Protein AF-A0A935P6V8-F1 (afdb_monomer)

Mean predicted aligned error: 17.16 Å

Radius of gyration: 40.14 Å; Cα contacts (8 Å, |Δi|>4): 133; chains: 1; bounding box: 158×41×82 Å

Secondary structure (DSSP, 8-state):
-HHHHHHHHHHHHHHHHHHHHHHHTT--SS---------PPP-------------------------PPP--TTTT-S----HHHHHHHHHHHHHHHHHHHHHHHHHHHHHHHHHTTSTTHHHHHHHHHHHHHHHHHHHS-HHHHTT---HHHHHHS-S-HHHHHHHHHHHHHH-SS--HHHHHHHHHHHHTT--GGGTT-HHHHHHHHHHHHHHHHS----------------------HHHHHHHHHHHHHHHHHHHHHTT-

Solvent-accessible surface area (backbone atoms only — not comparable to full-atom values): 16512 Å² total; per-residue (Å²): 108,75,68,55,53,52,50,45,54,56,46,47,54,54,48,45,55,50,49,49,50,70,72,48,68,86,63,68,93,58,73,76,83,72,74,76,76,77,71,78,72,83,79,76,80,81,69,91,78,82,85,78,87,79,88,84,83,89,84,90,81,83,90,82,89,86,76,83,79,77,78,66,92,70,80,76,81,80,74,84,72,57,67,78,69,48,51,62,54,57,50,52,52,51,54,46,54,52,48,47,49,53,54,47,49,54,48,51,50,57,46,41,69,69,33,50,83,42,75,53,16,62,62,32,44,53,51,49,39,48,36,49,45,53,50,51,40,72,74,44,54,74,82,53,31,81,69,60,77,58,58,40,39,77,78,70,72,46,85,63,51,41,59,51,53,54,57,48,50,53,54,53,72,71,42,86,92,60,51,65,63,30,50,52,44,54,41,46,38,47,77,72,70,53,48,60,75,39,68,91,36,59,68,60,53,51,50,52,47,50,55,40,49,54,57,68,71,48,78,73,74,81,76,70,70,85,66,78,82,69,76,73,68,76,77,75,77,79,70,67,58,67,60,56,54,52,52,51,52,52,55,51,52,53,52,52,51,51,55,58,63,73,74,112

Nearest PDB structures (foldseek):
  4ack-assembly1_A  TM=8.082E-01  e=8.411E-04  Francisella tularensis subsp. novicida U112
  7thw-assembly2_B  TM=7.390E-01  e=6.813E-02  Yersinia pestis CO92
  6fna-assembly1_A  TM=3.481E-01  e=2.269E+00  Homo sapiens

pLDDT: mean 76.78, std 21.4, range [32.34, 97.56]

Structure (mmCIF, N/CA/C/O backbone):
data_AF-A0A935P6V8-F1
#
_entry.id   AF-A0A935P6V8-F1
#
loop_
_atom_site.group_PDB
_atom_site.id
_atom_site.type_symbol
_atom_site.label_atom_id
_atom_site.label_alt_id
_atom_site.label_comp_id
_atom_site.label_asym_id
_atom_site.label_entity_id
_atom_site.label_seq_id
_atom_site.pdbx_PDB_ins_code
_atom_site.Cartn_x
_atom_site.Cartn_y
_atom_site.Cartn_z
_atom_site.occupancy
_atom_site.B_iso_or_equiv
_atom_site.auth_seq_id
_atom_site.auth_comp_id
_atom_site.auth_asym_id
_atom_site.auth_atom_id
_atom_site.pdbx_PDB_model_num
ATOM 1 N N . MET A 1 1 ? -20.369 2.627 2.777 1.00 74.44 1 MET A N 1
ATOM 2 C CA . MET A 1 1 ? -19.190 3.468 3.073 1.00 74.44 1 MET A CA 1
ATOM 3 C C . MET A 1 1 ? -17.937 2.638 3.324 1.00 74.44 1 MET A C 1
ATOM 5 O O . MET A 1 1 ? -17.110 2.566 2.430 1.00 74.44 1 MET A O 1
ATOM 9 N N . ARG A 1 2 ? -17.800 1.915 4.449 1.00 88.81 2 ARG A N 1
ATOM 10 C CA . ARG A 1 2 ? -16.566 1.149 4.738 1.00 88.81 2 ARG A CA 1
ATOM 11 C C . ARG A 1 2 ? -16.193 0.100 3.680 1.00 88.81 2 ARG A C 1
ATOM 13 O O . ARG A 1 2 ? -15.032 -0.027 3.320 1.00 88.81 2 ARG A O 1
ATOM 20 N N . GLN A 1 3 ? -17.178 -0.624 3.149 1.00 92.12 3 GLN A N 1
ATOM 21 C CA . GLN A 1 3 ? -16.954 -1.577 2.054 1.00 92.12 3 GLN A CA 1
ATOM 22 C C . GLN A 1 3 ? -16.490 -0.890 0.763 1.00 92.12 3 GLN A C 1
ATOM 24 O O . GLN A 1 3 ? -15.680 -1.451 0.034 1.00 92.12 3 GLN A O 1
ATOM 29 N N . ASP A 1 4 ? -16.985 0.315 0.486 1.00 94.56 4 ASP A N 1
ATOM 30 C CA . ASP A 1 4 ? -16.651 1.059 -0.730 1.00 94.56 4 ASP A CA 1
ATOM 31 C C . ASP A 1 4 ? -15.205 1.565 -0.673 1.00 94.56 4 ASP A C 1
ATOM 33 O O . ASP A 1 4 ? -14.488 1.454 -1.663 1.00 94.56 4 ASP A O 1
ATOM 37 N N . LEU A 1 5 ? -14.739 1.992 0.509 1.00 95.50 5 LEU A N 1
ATOM 38 C CA . LEU A 1 5 ? -13.330 2.321 0.758 1.00 95.50 5 LEU A CA 1
ATOM 39 C C . LEU A 1 5 ? -12.418 1.119 0.508 1.00 95.50 5 LEU A C 1
ATOM 41 O O . LEU A 1 5 ? -11.434 1.229 -0.217 1.00 95.50 5 LEU A O 1
ATOM 45 N N . TRP A 1 6 ? -12.762 -0.052 1.049 1.00 96.56 6 TRP A N 1
ATOM 46 C CA . TRP A 1 6 ? -11.976 -1.266 0.820 1.00 96.56 6 TRP A CA 1
ATOM 47 C C . TRP A 1 6 ? -11.969 -1.690 -0.647 1.00 96.56 6 TRP A C 1
ATOM 49 O O . TRP A 1 6 ? -10.919 -2.067 -1.167 1.00 96.56 6 TRP A O 1
ATOM 59 N N . ARG A 1 7 ? -13.104 -1.569 -1.350 1.00 96.88 7 ARG A N 1
ATOM 60 C CA . ARG A 1 7 ? -13.135 -1.770 -2.805 1.00 96.88 7 ARG A CA 1
ATOM 61 C C . ARG A 1 7 ? -12.238 -0.767 -3.529 1.00 96.88 7 ARG A C 1
ATOM 63 O O . ARG A 1 7 ? -11.557 -1.171 -4.464 1.00 96.88 7 ARG A O 1
ATOM 70 N N . ALA A 1 8 ? -12.194 0.494 -3.099 1.00 96.69 8 ALA A N 1
ATOM 71 C CA . ALA A 1 8 ? -11.313 1.503 -3.682 1.00 96.69 8 ALA A CA 1
ATOM 72 C C . ALA A 1 8 ? -9.827 1.177 -3.448 1.00 96.69 8 ALA A C 1
ATOM 74 O O . ALA A 1 8 ? -9.052 1.219 -4.400 1.00 96.69 8 ALA A O 1
ATOM 75 N N . ILE A 1 9 ? -9.437 0.778 -2.231 1.00 97.31 9 ILE A N 1
ATOM 76 C CA . ILE A 1 9 ? -8.054 0.386 -1.895 1.00 97.31 9 ILE A CA 1
ATOM 77 C C . ILE A 1 9 ? -7.617 -0.826 -2.729 1.00 97.31 9 ILE A C 1
ATOM 79 O O . ILE A 1 9 ? -6.576 -0.796 -3.390 1.00 97.31 9 ILE A O 1
ATOM 83 N N . LEU A 1 10 ? -8.428 -1.889 -2.742 1.00 97.56 10 LEU A N 1
ATOM 84 C CA . LEU A 1 10 ? -8.129 -3.107 -3.500 1.00 97.56 10 LEU A CA 1
ATOM 85 C C . LEU A 1 10 ? -8.150 -2.856 -5.014 1.00 97.56 10 LEU A C 1
ATOM 87 O O . LEU A 1 10 ? -7.305 -3.382 -5.740 1.00 97.56 10 LEU A O 1
ATOM 91 N N . GLY A 1 11 ? -9.082 -2.023 -5.483 1.00 97.19 11 GLY A N 1
ATOM 92 C CA . GLY A 1 11 ? -9.166 -1.575 -6.869 1.00 97.19 11 GLY A CA 1
ATOM 93 C C . GLY A 1 11 ? -7.906 -0.831 -7.299 1.00 97.19 11 GLY A C 1
ATOM 94 O O . GLY A 1 11 ? -7.293 -1.219 -8.291 1.00 97.19 11 GLY A O 1
ATOM 95 N N . ALA A 1 12 ? -7.460 0.146 -6.504 1.00 97.38 12 ALA A N 1
ATOM 96 C CA . ALA A 1 12 ? -6.239 0.907 -6.754 1.00 97.38 12 ALA A CA 1
ATOM 97 C C . ALA A 1 12 ? -5.000 0.005 -6.812 1.00 97.38 12 ALA A C 1
ATOM 99 O O . ALA A 1 12 ? -4.186 0.150 -7.721 1.00 97.38 12 ALA A O 1
ATOM 100 N N . ARG A 1 13 ? -4.883 -0.984 -5.916 1.00 97.12 13 ARG A N 1
ATOM 101 C CA . ARG A 1 13 ? -3.805 -1.983 -5.982 1.00 97.12 13 ARG A CA 1
ATOM 102 C C . ARG A 1 13 ? -3.823 -2.781 -7.282 1.00 97.12 13 ARG A C 1
ATOM 104 O O . ARG A 1 13 ? -2.781 -2.934 -7.916 1.00 97.12 13 ARG A O 1
ATOM 111 N N . GLY A 1 14 ? -4.996 -3.261 -7.694 1.00 97.00 14 GLY A N 1
ATOM 112 C CA . GLY A 1 14 ? -5.150 -3.968 -8.966 1.00 97.00 14 GLY A CA 1
ATOM 113 C C . GLY A 1 14 ? -4.844 -3.086 -10.181 1.00 97.00 14 GLY A C 1
ATOM 114 O O . GLY A 1 14 ? -4.238 -3.557 -11.141 1.00 97.00 14 GLY A O 1
ATOM 115 N N . ASP A 1 15 ? -5.233 -1.810 -10.140 1.00 97.31 15 ASP A N 1
ATOM 116 C CA . ASP A 1 15 ? -4.918 -0.826 -11.179 1.00 97.31 15 ASP A CA 1
ATOM 117 C C . ASP A 1 15 ? -3.411 -0.587 -11.293 1.00 97.31 15 ASP A C 1
ATOM 119 O O . ASP A 1 15 ? -2.879 -0.631 -12.398 1.00 97.31 15 ASP A O 1
ATOM 123 N N . VAL A 1 16 ? -2.711 -0.398 -10.170 1.00 96.50 16 VAL A N 1
ATOM 124 C CA . VAL A 1 16 ? -1.250 -0.220 -10.150 1.00 96.50 16 VAL A CA 1
ATOM 125 C C . VAL A 1 16 ? -0.548 -1.431 -10.756 1.00 96.50 16 VAL A C 1
ATOM 127 O O . VAL A 1 16 ? 0.300 -1.260 -11.626 1.00 96.50 16 VAL A O 1
ATOM 130 N N . ALA A 1 17 ? -0.944 -2.650 -10.383 1.00 95.19 17 ALA A N 1
ATOM 131 C CA . ALA A 1 17 ? -0.369 -3.860 -10.968 1.00 95.19 17 ALA A CA 1
ATOM 132 C C . ALA A 1 17 ? -0.563 -3.921 -12.495 1.00 95.19 17 ALA A C 1
ATOM 134 O O . ALA A 1 17 ? 0.367 -4.261 -13.224 1.00 95.19 17 ALA A O 1
ATOM 135 N N . ARG A 1 18 ? -1.747 -3.538 -12.997 1.00 95.50 18 ARG A N 1
ATOM 136 C CA . ARG A 1 18 ? -2.016 -3.458 -14.443 1.00 95.50 18 ARG A CA 1
ATOM 137 C C . ARG A 1 18 ? -1.184 -2.385 -15.140 1.00 95.50 18 ARG A C 1
ATOM 139 O O . ARG A 1 18 ? -0.700 -2.634 -16.236 1.00 95.50 18 ARG A O 1
ATOM 146 N N . LEU A 1 19 ? -1.022 -1.216 -14.522 1.00 95.81 19 LEU A N 1
ATOM 147 C CA . LEU A 1 19 ? -0.202 -0.129 -15.061 1.00 95.81 19 LEU A CA 1
ATOM 148 C C . LEU A 1 19 ? 1.266 -0.543 -15.161 1.00 95.81 19 LEU A C 1
ATOM 150 O O . LEU A 1 19 ? 1.881 -0.348 -16.207 1.00 95.81 19 LEU A O 1
ATOM 154 N N . VAL A 1 20 ? 1.807 -1.170 -14.111 1.00 94.38 20 VAL A N 1
ATOM 155 C CA . VAL A 1 20 ? 3.176 -1.697 -14.132 1.00 94.3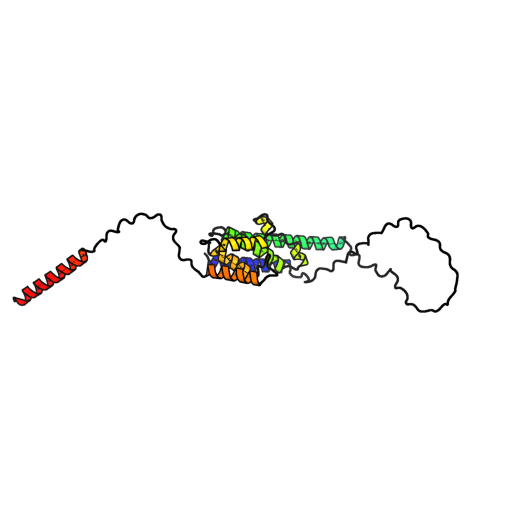8 20 VAL A CA 1
ATOM 156 C C . VAL A 1 20 ? 3.311 -2.766 -15.212 1.00 94.38 20 VAL A C 1
ATOM 158 O O . VAL A 1 20 ? 4.219 -2.673 -16.029 1.00 94.38 20 VAL A O 1
ATOM 161 N N . ALA A 1 21 ? 2.383 -3.723 -15.292 1.00 92.25 21 ALA A N 1
ATOM 162 C CA . ALA A 1 21 ? 2.408 -4.752 -16.331 1.00 92.25 21 ALA A CA 1
ATOM 163 C C . ALA A 1 21 ? 2.340 -4.163 -17.752 1.00 92.25 21 ALA A C 1
ATOM 165 O O . ALA A 1 21 ? 3.054 -4.623 -18.636 1.00 92.25 21 ALA A O 1
ATOM 166 N N . ALA A 1 22 ? 1.535 -3.121 -17.976 1.00 92.19 22 ALA A N 1
ATOM 167 C CA . ALA A 1 22 ? 1.442 -2.444 -19.270 1.00 92.19 22 ALA A CA 1
ATOM 168 C C . ALA A 1 22 ? 2.710 -1.646 -19.624 1.00 92.19 22 ALA A C 1
ATOM 170 O O . ALA A 1 22 ? 3.070 -1.563 -20.795 1.00 92.19 22 ALA A O 1
ATOM 171 N N . ALA A 1 23 ? 3.386 -1.066 -18.628 1.00 90.81 23 ALA A N 1
ATOM 172 C CA . ALA A 1 23 ? 4.613 -0.295 -18.825 1.00 90.81 23 ALA A CA 1
ATOM 173 C C . ALA A 1 23 ? 5.865 -1.178 -18.959 1.00 90.81 23 ALA A C 1
ATOM 175 O O . ALA A 1 23 ? 6.795 -0.821 -19.681 1.00 90.81 23 ALA A O 1
ATOM 176 N N . VAL A 1 24 ? 5.897 -2.308 -18.247 1.00 86.75 24 VAL A N 1
ATOM 177 C CA . VAL A 1 24 ? 7.050 -3.214 -18.159 1.00 86.75 24 VAL A CA 1
ATOM 178 C C . VAL A 1 24 ? 6.955 -4.377 -19.149 1.00 86.75 24 VAL A C 1
ATOM 180 O O . VAL A 1 24 ? 7.996 -4.873 -19.550 1.00 86.75 24 VAL A O 1
ATOM 183 N N . GLY A 1 25 ? 5.753 -4.787 -19.569 1.00 74.88 25 GLY A N 1
ATOM 184 C CA . GLY A 1 25 ? 5.466 -5.789 -20.611 1.00 74.88 25 GLY A CA 1
ATOM 185 C C . GLY A 1 25 ? 6.612 -6.740 -20.981 1.00 74.88 25 GLY A C 1
ATOM 186 O O . GLY A 1 25 ? 6.787 -7.781 -20.354 1.00 74.88 25 GLY A O 1
ATOM 187 N N . ASP A 1 26 ? 7.388 -6.359 -21.996 1.00 62.47 26 ASP A N 1
ATOM 188 C CA . ASP A 1 26 ? 8.427 -7.188 -22.620 1.00 62.47 26 ASP A CA 1
ATOM 189 C C . ASP A 1 26 ? 9.856 -6.952 -22.084 1.00 62.47 26 ASP A C 1
ATOM 191 O O . ASP A 1 26 ? 10.828 -7.372 -22.720 1.00 62.47 26 ASP A O 1
ATOM 195 N N . TYR A 1 27 ? 10.042 -6.266 -20.949 1.00 67.12 27 TYR A N 1
ATOM 196 C CA . TYR A 1 27 ? 11.391 -6.057 -20.417 1.00 67.12 27 TYR A CA 1
ATOM 197 C C . TYR A 1 27 ? 12.032 -7.400 -20.030 1.00 67.12 27 TYR A C 1
ATOM 199 O O . TYR A 1 27 ? 11.437 -8.185 -19.285 1.00 67.12 27 TYR A O 1
ATOM 207 N N . PRO A 1 28 ? 13.270 -7.670 -20.483 1.00 60.28 28 PRO A N 1
ATOM 208 C CA . PRO A 1 28 ? 13.989 -8.857 -20.060 1.00 60.28 28 PRO A CA 1
ATOM 209 C C . PRO A 1 28 ? 14.210 -8.815 -18.545 1.00 60.28 28 PRO A C 1
ATOM 211 O O . PRO A 1 28 ? 14.547 -7.779 -17.973 1.00 60.28 28 PRO A O 1
ATOM 214 N N . SER A 1 29 ? 14.079 -9.969 -17.888 1.00 59.16 29 SER A N 1
ATOM 215 C CA . SER A 1 29 ? 14.307 -10.104 -16.441 1.00 59.16 29 SER A CA 1
ATOM 216 C C . SER A 1 29 ? 15.762 -9.838 -16.028 1.00 59.16 29 SER A C 1
ATOM 218 O O . SER A 1 29 ? 16.057 -9.744 -14.842 1.00 59.16 29 SER A O 1
ATOM 220 N N . GLN A 1 30 ? 16.682 -9.736 -16.992 1.00 53.22 30 GLN A N 1
ATOM 221 C CA . GLN A 1 30 ? 18.082 -9.397 -16.766 1.00 53.22 30 GLN A CA 1
ATOM 222 C C . GLN A 1 30 ? 18.392 -8.001 -17.311 1.00 53.22 30 GLN A C 1
ATOM 224 O O . GLN A 1 30 ? 17.940 -7.664 -18.408 1.00 53.22 30 GLN A O 1
ATOM 229 N N . PRO A 1 31 ? 19.201 -7.203 -16.589 1.00 53.50 31 PRO A N 1
ATOM 230 C CA . PRO A 1 31 ? 19.687 -5.939 -17.120 1.00 53.50 31 PRO A CA 1
ATOM 231 C C . PRO A 1 31 ? 20.419 -6.185 -18.449 1.00 53.50 31 PRO A C 1
ATOM 233 O O . PRO A 1 31 ? 21.144 -7.182 -18.559 1.00 53.50 31 PRO A O 1
ATOM 236 N N . PRO A 1 32 ? 20.295 -5.291 -19.450 1.00 57.59 32 PRO A N 1
ATOM 237 C CA . PRO A 1 32 ? 21.140 -5.370 -20.633 1.00 57.59 32 PRO A CA 1
ATOM 238 C C . PRO A 1 32 ? 22.595 -5.375 -20.167 1.00 57.59 32 PRO A C 1
ATOM 240 O O . PRO A 1 32 ? 22.968 -4.581 -19.299 1.00 57.59 32 PRO A O 1
ATOM 243 N N . ALA A 1 33 ? 23.398 -6.304 -20.693 1.00 51.78 33 ALA A N 1
ATOM 244 C CA . ALA A 1 33 ? 24.786 -6.476 -20.289 1.00 51.78 33 ALA A CA 1
ATOM 245 C C . ALA A 1 33 ? 25.519 -5.132 -20.406 1.00 51.78 33 ALA A C 1
ATOM 247 O O . ALA A 1 33 ? 25.897 -4.705 -21.498 1.00 51.78 33 ALA A O 1
ATOM 248 N N . ARG A 1 34 ? 25.700 -4.433 -19.277 1.00 52.09 34 ARG A N 1
ATOM 249 C CA . ARG A 1 34 ? 26.544 -3.243 -19.225 1.00 52.09 34 ARG A CA 1
ATOM 250 C C . ARG A 1 34 ? 27.935 -3.722 -19.590 1.00 52.09 34 ARG A C 1
ATOM 252 O O . ARG A 1 34 ? 28.544 -4.455 -18.813 1.00 52.09 34 ARG A O 1
ATOM 259 N N . ALA A 1 35 ? 28.415 -3.331 -20.771 1.00 45.75 35 ALA A N 1
ATOM 260 C CA . ALA A 1 35 ? 29.795 -3.548 -21.165 1.00 45.75 35 ALA A CA 1
ATOM 261 C C . ALA A 1 35 ? 30.670 -3.057 -20.008 1.00 45.75 35 ALA A C 1
ATOM 263 O O . ALA A 1 35 ? 30.630 -1.872 -19.657 1.00 45.75 35 ALA A O 1
ATOM 264 N N . ALA A 1 36 ? 31.359 -3.993 -19.349 1.00 42.50 36 ALA A N 1
ATOM 265 C CA . ALA A 1 36 ? 32.201 -3.692 -18.211 1.00 42.50 36 ALA A CA 1
ATOM 266 C C . ALA A 1 36 ? 33.167 -2.602 -18.657 1.00 42.50 36 ALA A C 1
ATOM 268 O O . ALA A 1 36 ? 34.011 -2.809 -19.529 1.00 42.50 36 ALA A O 1
ATOM 269 N N . THR A 1 37 ? 32.996 -1.407 -18.106 1.00 46.41 37 THR A N 1
ATOM 270 C CA . THR A 1 37 ? 33.909 -0.307 -18.357 1.00 46.41 37 THR A CA 1
ATOM 271 C C . THR A 1 37 ? 35.167 -0.711 -17.613 1.00 46.41 37 THR A C 1
ATOM 273 O O . THR A 1 37 ? 35.265 -0.529 -16.400 1.00 46.41 37 THR A O 1
ATOM 276 N N . THR A 1 38 ? 36.100 -1.364 -18.309 1.00 46.16 38 THR A N 1
ATOM 277 C CA . THR A 1 38 ? 37.450 -1.597 -17.803 1.00 46.16 38 THR A CA 1
ATOM 278 C C . THR A 1 38 ? 38.029 -0.230 -17.512 1.00 46.16 38 THR A C 1
ATOM 280 O O . THR A 1 38 ? 38.501 0.471 -18.406 1.00 46.16 38 THR A O 1
ATOM 283 N N . ARG A 1 39 ? 37.910 0.183 -16.250 1.00 42.66 39 ARG A N 1
ATOM 284 C CA . ARG A 1 39 ? 38.535 1.379 -15.712 1.00 42.66 39 ARG A CA 1
ATOM 285 C C . ARG A 1 39 ? 40.026 1.231 -16.024 1.00 42.66 39 ARG A C 1
ATOM 287 O O . ARG A 1 39 ? 40.624 0.271 -15.534 1.00 42.66 39 ARG A O 1
ATOM 294 N N . PRO A 1 40 ? 40.626 2.091 -16.865 1.00 47.91 40 PRO A N 1
ATOM 295 C CA . PRO A 1 40 ? 42.053 2.000 -17.114 1.00 47.91 40 PRO A CA 1
ATOM 296 C C . PRO A 1 40 ? 42.761 2.125 -15.766 1.00 47.91 40 PRO A C 1
ATOM 298 O O . PRO A 1 40 ? 42.468 3.034 -14.983 1.00 47.91 40 PRO A O 1
ATOM 301 N N . ALA A 1 41 ? 43.626 1.154 -15.468 1.00 49.03 41 ALA A N 1
ATOM 302 C CA . ALA A 1 41 ? 44.406 1.132 -14.241 1.00 49.03 41 ALA A CA 1
ATOM 303 C C . ALA A 1 41 ? 45.119 2.485 -14.059 1.00 49.03 41 ALA A C 1
ATOM 305 O O . ALA A 1 41 ? 45.573 3.067 -15.052 1.00 49.03 41 ALA A O 1
ATOM 306 N N . PRO A 1 42 ? 45.227 3.011 -12.825 1.00 47.22 42 PRO A N 1
ATOM 307 C CA . PRO A 1 42 ? 45.965 4.241 -12.589 1.00 47.22 42 PRO A CA 1
ATOM 308 C C . PRO A 1 42 ? 47.393 4.061 -13.108 1.00 47.22 42 PRO A C 1
ATOM 310 O O . PRO A 1 42 ? 48.122 3.159 -12.694 1.00 47.22 42 PRO A O 1
ATOM 313 N N . ARG A 1 43 ? 47.772 4.913 -14.064 1.00 49.62 43 ARG A N 1
ATOM 314 C CA . ARG A 1 43 ? 49.120 4.979 -14.624 1.00 49.62 43 ARG A CA 1
ATOM 315 C C . ARG A 1 43 ? 50.052 5.382 -13.479 1.00 49.62 43 ARG A C 1
ATOM 317 O O . ARG A 1 43 ? 50.095 6.548 -13.098 1.00 49.62 43 ARG A O 1
ATOM 324 N N . VAL A 1 44 ? 50.744 4.409 -12.889 1.00 50.09 44 VAL A N 1
ATOM 325 C CA . VAL A 1 44 ? 51.780 4.660 -11.884 1.00 50.09 44 VAL A CA 1
ATOM 326 C C . VAL A 1 44 ? 52.868 5.486 -12.566 1.00 50.09 44 VAL A C 1
ATOM 328 O O . VAL A 1 44 ? 53.555 5.004 -13.470 1.00 50.09 44 VAL A O 1
ATOM 331 N N . ALA A 1 45 ? 52.979 6.755 -12.176 1.00 46.53 45 ALA A N 1
ATOM 332 C CA . ALA A 1 45 ? 54.051 7.635 -12.607 1.00 46.53 45 ALA A CA 1
ATOM 333 C C . ALA A 1 45 ? 55.386 6.999 -12.199 1.00 46.53 45 ALA A C 1
ATOM 335 O O . ALA A 1 45 ? 55.702 6.866 -11.018 1.00 46.53 45 ALA A O 1
ATOM 336 N N . SER A 1 46 ? 56.142 6.545 -13.195 1.00 46.16 46 SER A N 1
ATOM 337 C CA . SER A 1 46 ? 57.478 5.994 -13.005 1.00 46.16 46 SER A CA 1
ATOM 338 C C . SER A 1 46 ? 58.427 7.145 -12.680 1.00 46.16 46 SER A C 1
ATOM 340 O O . SER A 1 46 ? 58.863 7.865 -13.573 1.00 46.16 46 SER A O 1
ATOM 342 N N . GLY A 1 47 ? 58.703 7.350 -11.392 1.00 45.81 47 GLY A N 1
ATOM 343 C CA . GLY A 1 47 ? 59.825 8.175 -10.951 1.00 45.81 47 GLY A CA 1
ATOM 344 C C . GLY A 1 47 ? 61.169 7.544 -11.355 1.00 45.81 47 GLY A C 1
ATOM 345 O O . GLY A 1 47 ? 61.230 6.338 -11.621 1.00 45.81 47 GLY A O 1
ATOM 346 N N . PRO A 1 48 ? 62.256 8.332 -11.416 1.00 41.00 48 PRO A N 1
ATOM 347 C CA . PRO A 1 48 ? 63.559 7.850 -11.855 1.00 41.00 48 PRO A CA 1
ATOM 348 C C . PRO A 1 48 ? 64.104 6.803 -10.875 1.00 41.00 48 PRO A C 1
ATOM 350 O O . PRO A 1 48 ? 64.356 7.076 -9.702 1.00 41.00 48 PRO A O 1
ATOM 353 N N . ARG A 1 49 ? 64.272 5.576 -11.374 1.00 38.72 49 ARG A N 1
ATOM 354 C CA . ARG A 1 49 ? 64.821 4.436 -10.639 1.00 38.72 49 ARG A CA 1
ATOM 355 C C . ARG A 1 49 ? 66.347 4.493 -10.726 1.00 38.72 49 ARG A C 1
ATOM 357 O O . ARG A 1 49 ? 66.909 4.350 -11.808 1.00 38.72 49 ARG A O 1
ATOM 364 N N . LEU A 1 50 ? 67.006 4.720 -9.591 1.00 39.69 50 LEU A N 1
ATOM 365 C CA . LEU A 1 50 ? 68.465 4.688 -9.476 1.00 39.69 50 LEU A CA 1
ATOM 366 C C . LEU A 1 50 ? 69.000 3.297 -9.848 1.00 39.69 50 LEU A C 1
ATOM 368 O O . LEU A 1 50 ? 68.609 2.284 -9.261 1.00 39.69 50 LEU A O 1
ATOM 372 N N . LEU A 1 51 ? 69.898 3.279 -10.835 1.00 38.38 51 LEU A N 1
ATOM 373 C CA . LEU A 1 51 ? 70.704 2.131 -11.233 1.00 38.38 51 LEU A CA 1
ATOM 374 C C . LEU A 1 51 ? 71.538 1.651 -10.037 1.00 38.38 51 LEU A C 1
ATOM 376 O O . LEU A 1 51 ? 72.365 2.397 -9.516 1.00 38.38 51 LEU A O 1
ATOM 380 N N . ARG A 1 52 ? 71.384 0.380 -9.661 1.00 37.62 52 ARG A N 1
ATOM 381 C CA . ARG A 1 52 ? 72.387 -0.338 -8.873 1.00 37.62 52 ARG A CA 1
ATOM 382 C C . ARG A 1 52 ? 73.054 -1.349 -9.794 1.00 37.62 52 ARG A C 1
ATOM 384 O O . ARG A 1 52 ? 72.467 -2.369 -10.139 1.00 37.62 52 ARG A O 1
ATOM 391 N N . VAL A 1 53 ? 74.263 -1.010 -10.223 1.00 39.19 53 VAL A N 1
ATOM 392 C CA . VAL A 1 53 ? 75.187 -1.922 -10.895 1.00 39.19 53 VAL A CA 1
ATOM 393 C C . VAL A 1 53 ? 75.685 -2.917 -9.852 1.00 39.19 53 VAL A C 1
ATOM 395 O O . VAL A 1 53 ? 76.191 -2.506 -8.813 1.00 39.19 53 VAL A O 1
ATOM 398 N N . ASN A 1 54 ? 75.553 -4.210 -10.134 1.00 39.88 54 ASN A N 1
ATOM 399 C CA . ASN A 1 54 ? 76.451 -5.220 -9.590 1.00 39.88 54 ASN A CA 1
ATOM 400 C C . ASN A 1 54 ? 76.685 -6.280 -10.664 1.00 39.88 54 ASN A C 1
ATOM 402 O O . ASN A 1 54 ? 75.740 -6.867 -11.187 1.00 39.88 54 ASN A O 1
ATOM 406 N N . GLY A 1 55 ? 77.958 -6.440 -11.023 1.00 37.19 55 GLY A N 1
ATOM 407 C CA . GLY A 1 55 ? 78.430 -7.398 -12.010 1.00 37.19 55 GLY A CA 1
ATOM 408 C C . GLY A 1 55 ? 78.505 -8.820 -11.456 1.00 37.19 55 GLY A C 1
ATOM 409 O O . GLY A 1 55 ? 78.601 -9.034 -10.250 1.00 37.19 55 GLY A O 1
ATOM 410 N N . GLY A 1 56 ? 78.485 -9.787 -12.367 1.00 32.34 56 GLY A N 1
ATOM 411 C CA . GLY A 1 56 ? 78.660 -11.204 -12.064 1.00 32.34 56 GLY A CA 1
ATOM 412 C C . GLY A 1 56 ? 78.426 -12.045 -13.312 1.00 32.34 56 GLY A C 1
ATOM 413 O O . GLY A 1 56 ? 77.385 -11.921 -13.937 1.00 32.34 56 GLY A O 1
ATOM 414 N N . ALA A 1 57 ? 79.425 -12.821 -13.713 1.00 34.91 57 ALA A N 1
ATOM 415 C CA . ALA A 1 57 ? 79.591 -13.416 -15.031 1.00 34.91 57 ALA A CA 1
ATOM 416 C C . ALA A 1 57 ? 78.652 -14.590 -15.383 1.00 34.91 57 ALA A C 1
ATOM 418 O O . ALA A 1 57 ? 78.252 -15.357 -14.519 1.00 34.91 57 ALA A O 1
ATOM 419 N N . ALA A 1 58 ? 78.433 -14.716 -16.700 1.00 35.25 58 ALA A N 1
ATOM 420 C CA . ALA A 1 58 ? 78.422 -15.922 -17.539 1.00 35.25 58 ALA A CA 1
ATOM 421 C C . ALA A 1 58 ? 77.643 -17.180 -17.100 1.00 35.25 58 ALA A C 1
ATOM 423 O O . ALA A 1 58 ? 78.001 -17.836 -16.132 1.00 35.25 58 ALA A O 1
ATOM 424 N N . LEU A 1 59 ? 76.729 -17.641 -17.964 1.00 37.72 59 LEU A N 1
ATOM 425 C CA . LEU A 1 59 ? 76.921 -18.844 -18.798 1.00 37.72 59 LEU A CA 1
ATOM 426 C C . LEU A 1 59 ? 75.697 -19.099 -19.695 1.00 37.72 59 LEU A C 1
ATOM 428 O O . LEU A 1 59 ? 74.561 -18.798 -19.342 1.00 37.72 59 LEU A O 1
ATOM 432 N N . ALA A 1 60 ? 75.985 -19.616 -20.886 1.00 41.34 60 ALA A N 1
ATOM 433 C CA . ALA A 1 60 ? 75.050 -19.974 -21.941 1.00 41.34 60 ALA A CA 1
ATOM 434 C C . ALA A 1 60 ? 74.183 -21.192 -21.580 1.00 41.34 60 ALA A C 1
ATOM 436 O O . ALA A 1 60 ? 74.667 -22.101 -20.911 1.00 41.34 60 ALA A O 1
ATOM 437 N N . ALA A 1 61 ? 72.958 -21.249 -22.114 1.00 37.69 61 ALA A N 1
ATOM 438 C CA . ALA A 1 61 ? 72.240 -22.503 -22.337 1.00 37.69 61 ALA A CA 1
ATOM 439 C C . ALA A 1 61 ? 71.154 -22.345 -23.417 1.00 37.69 61 ALA A C 1
ATOM 441 O O . ALA A 1 61 ? 70.237 -21.539 -23.287 1.00 37.69 61 ALA A O 1
ATOM 442 N N . ASP A 1 62 ? 71.351 -23.126 -24.476 1.00 36.34 62 ASP A N 1
ATOM 443 C CA . ASP A 1 62 ? 70.398 -23.899 -25.272 1.00 36.34 62 ASP A CA 1
ATOM 444 C C . ASP A 1 62 ? 69.075 -23.329 -25.801 1.00 36.34 62 ASP A C 1
ATOM 446 O O . ASP A 1 62 ? 68.172 -22.872 -25.104 1.00 36.34 62 ASP A O 1
ATOM 450 N N . ALA A 1 63 ? 68.941 -23.551 -27.108 1.00 40.47 63 ALA A N 1
ATOM 451 C CA . ALA A 1 63 ? 67.709 -23.569 -27.863 1.00 40.47 63 ALA A CA 1
ATOM 452 C C . ALA A 1 63 ? 66.912 -24.862 -27.601 1.00 40.47 63 ALA A C 1
ATOM 454 O O . ALA A 1 63 ? 67.441 -25.961 -27.744 1.00 40.47 63 ALA A O 1
ATOM 455 N N . ALA A 1 64 ? 65.606 -24.727 -27.357 1.00 40.03 64 ALA A N 1
ATOM 456 C CA . ALA A 1 64 ? 64.608 -25.737 -27.707 1.00 40.03 64 ALA A CA 1
ATOM 457 C C . ALA A 1 64 ? 63.246 -25.066 -28.006 1.00 40.03 64 ALA A C 1
ATOM 459 O O . ALA A 1 64 ? 62.895 -24.078 -27.356 1.00 40.03 64 ALA A O 1
ATOM 460 N N . PRO A 1 65 ? 62.482 -25.564 -28.997 1.00 46.34 65 PRO A N 1
ATOM 461 C CA . PRO A 1 65 ? 61.248 -24.950 -29.477 1.00 46.34 65 PRO A CA 1
ATOM 462 C C . PRO A 1 65 ? 60.010 -25.521 -28.765 1.00 46.34 65 PRO A C 1
ATOM 464 O O . PRO A 1 65 ? 59.965 -26.705 -28.447 1.00 46.34 65 PRO A O 1
ATOM 467 N N . GLY A 1 66 ? 58.963 -24.705 -28.602 1.00 47.66 66 GLY A N 1
ATOM 468 C CA . GLY A 1 66 ? 57.616 -25.210 -28.290 1.00 47.66 66 GLY A CA 1
ATOM 469 C C . GLY A 1 66 ? 56.934 -24.604 -27.065 1.00 47.66 66 GLY A C 1
ATOM 470 O O . GLY A 1 66 ? 56.465 -25.339 -26.204 1.00 47.66 66 GLY A O 1
ATOM 471 N N . ALA A 1 67 ? 56.818 -23.275 -27.006 1.00 38.97 67 ALA A N 1
ATOM 472 C CA . ALA A 1 67 ? 55.845 -22.603 -26.141 1.00 38.97 67 ALA A CA 1
ATOM 473 C C . ALA A 1 67 ? 54.684 -22.056 -26.999 1.00 38.97 67 ALA A C 1
ATOM 475 O O . ALA A 1 67 ? 54.922 -21.619 -28.133 1.00 38.97 67 ALA A O 1
ATOM 476 N N . PRO A 1 68 ? 53.432 -22.095 -26.505 1.00 44.47 68 PRO A N 1
ATOM 477 C CA . PRO A 1 68 ? 52.252 -21.709 -27.269 1.00 44.47 68 PRO A CA 1
ATOM 478 C C . PRO A 1 68 ? 52.331 -20.232 -27.665 1.00 44.47 68 PRO A C 1
ATOM 480 O O . PRO A 1 68 ? 52.646 -19.372 -26.842 1.00 44.47 68 PRO A O 1
ATOM 483 N N . ARG A 1 69 ? 52.040 -19.942 -28.941 1.00 39.44 69 ARG A N 1
ATOM 484 C CA . ARG A 1 69 ? 51.882 -18.576 -29.455 1.00 39.44 69 ARG A CA 1
ATOM 485 C C . ARG A 1 69 ? 50.945 -17.810 -28.523 1.00 39.44 69 ARG A C 1
ATOM 487 O O . ARG A 1 69 ? 49.772 -18.163 -28.419 1.00 39.44 69 ARG A O 1
ATOM 494 N N . LEU A 1 70 ? 51.463 -16.759 -27.883 1.00 41.09 70 LEU A N 1
ATOM 495 C CA . LEU A 1 70 ? 50.639 -15.717 -27.285 1.00 41.09 70 LEU A CA 1
ATOM 496 C C . LEU A 1 70 ? 49.617 -15.277 -28.334 1.00 41.09 70 LEU A C 1
ATOM 498 O O . LEU A 1 70 ? 49.993 -14.769 -29.393 1.00 41.09 70 LEU A O 1
ATOM 502 N N . ALA A 1 71 ? 48.340 -15.489 -28.026 1.00 41.44 71 ALA A N 1
ATOM 503 C CA . ALA A 1 71 ? 47.242 -14.842 -28.713 1.00 41.44 71 ALA A CA 1
ATOM 504 C C . ALA A 1 71 ? 47.518 -13.334 -28.693 1.00 41.44 71 ALA A C 1
ATOM 506 O O . ALA A 1 71 ? 47.624 -12.706 -27.638 1.00 41.44 71 ALA A O 1
ATOM 507 N N . THR A 1 72 ? 47.742 -12.777 -29.877 1.00 42.72 72 THR A N 1
ATOM 508 C CA . THR A 1 72 ? 47.971 -11.355 -30.088 1.00 42.72 72 THR A CA 1
ATOM 509 C C . THR A 1 72 ? 46.806 -10.557 -29.515 1.00 42.72 72 THR A C 1
ATOM 511 O O . THR A 1 72 ? 45.646 -10.886 -29.750 1.00 42.72 72 THR A O 1
ATOM 514 N N . ALA A 1 73 ? 47.128 -9.473 -28.809 1.00 42.97 73 ALA A N 1
ATOM 515 C CA . ALA A 1 73 ? 46.223 -8.521 -28.160 1.00 42.97 73 ALA A CA 1
ATOM 516 C C . ALA A 1 73 ? 45.307 -7.724 -29.125 1.00 42.97 73 ALA A C 1
ATOM 518 O O . ALA A 1 73 ? 44.905 -6.606 -28.818 1.00 42.97 73 ALA A O 1
ATOM 519 N N . GLN A 1 74 ? 45.002 -8.269 -30.303 1.00 42.41 74 GLN A N 1
ATOM 520 C CA . GLN A 1 74 ? 44.176 -7.645 -31.337 1.00 42.41 74 GLN A CA 1
ATOM 521 C C . GLN A 1 74 ? 42.735 -8.175 -31.376 1.00 42.41 74 GLN A C 1
ATOM 523 O O . GLN A 1 74 ? 41.923 -7.613 -32.103 1.00 42.41 74 GLN A O 1
ATOM 528 N N . ASP A 1 75 ? 42.387 -9.177 -30.561 1.00 36.66 75 ASP A N 1
ATOM 529 C CA . ASP A 1 75 ? 41.044 -9.787 -30.570 1.00 36.66 75 ASP A CA 1
ATOM 530 C C . ASP A 1 75 ? 40.072 -9.203 -29.521 1.00 36.66 75 ASP A C 1
ATOM 532 O O . ASP A 1 75 ? 38.942 -9.652 -29.371 1.00 36.66 75 ASP A O 1
ATOM 536 N N . THR A 1 76 ? 40.478 -8.158 -28.793 1.00 46.41 76 THR A N 1
ATOM 537 C CA . THR A 1 76 ? 39.592 -7.399 -27.882 1.00 46.41 76 THR A CA 1
ATOM 538 C C . THR A 1 76 ? 38.953 -6.177 -28.546 1.00 46.41 76 THR A C 1
ATOM 540 O O . THR A 1 76 ? 38.173 -5.451 -27.926 1.00 46.41 76 THR A O 1
ATOM 543 N N . ALA A 1 77 ? 39.224 -5.949 -29.832 1.00 40.50 77 ALA A N 1
ATOM 544 C CA . ALA A 1 77 ? 38.597 -4.897 -30.614 1.00 40.50 77 ALA A CA 1
ATOM 545 C C . ALA A 1 77 ? 37.277 -5.388 -31.226 1.00 40.50 77 ALA A C 1
ATOM 547 O O . ALA A 1 77 ? 37.244 -5.659 -32.420 1.00 40.50 77 ALA A O 1
ATOM 548 N N . ARG A 1 78 ? 36.206 -5.505 -30.422 1.00 43.94 78 ARG A N 1
ATOM 549 C CA . ARG A 1 78 ? 34.786 -5.424 -30.857 1.00 43.94 78 ARG A CA 1
ATOM 550 C C . ARG A 1 78 ? 33.819 -5.680 -29.697 1.00 43.94 78 ARG A C 1
ATOM 552 O O . ARG A 1 78 ? 33.190 -6.723 -29.609 1.00 43.94 78 ARG A O 1
ATOM 559 N N . LEU A 1 79 ? 33.671 -4.686 -28.826 1.00 47.69 79 LEU A N 1
ATOM 560 C CA . LEU A 1 79 ? 32.389 -4.386 -28.169 1.00 47.69 79 LEU A CA 1
ATOM 561 C C . LEU A 1 79 ? 32.409 -2.960 -27.598 1.00 47.69 79 LEU A C 1
ATOM 563 O O . LEU A 1 79 ? 31.952 -2.688 -26.494 1.00 47.69 79 LEU A O 1
ATOM 567 N N . TRP A 1 80 ? 32.962 -2.021 -28.372 1.00 48.28 80 TRP A N 1
ATOM 568 C CA . TRP A 1 80 ? 32.669 -0.608 -28.160 1.00 48.28 80 TRP A CA 1
ATOM 569 C C . TRP A 1 80 ? 31.258 -0.379 -28.696 1.00 48.28 80 TRP A C 1
ATOM 571 O O . TRP A 1 80 ? 31.070 -0.196 -29.895 1.00 48.28 80 TRP A O 1
ATOM 581 N N . ILE A 1 81 ? 30.262 -0.503 -27.817 1.00 58.53 81 ILE A N 1
ATOM 582 C CA . ILE A 1 81 ? 28.894 -0.090 -28.129 1.00 58.53 81 ILE A CA 1
ATOM 583 C C . ILE A 1 81 ? 28.936 1.428 -28.297 1.00 58.53 81 ILE A C 1
ATOM 585 O O . ILE A 1 81 ? 29.410 2.137 -27.407 1.00 58.53 81 ILE A O 1
ATOM 589 N N . ASP A 1 82 ? 28.483 1.916 -29.449 1.00 55.22 82 ASP A N 1
ATOM 590 C CA . ASP A 1 82 ? 28.424 3.344 -29.732 1.00 55.22 82 ASP A CA 1
ATOM 591 C C . ASP A 1 82 ? 27.481 4.019 -28.714 1.00 55.22 82 ASP A C 1
ATOM 593 O O . ASP A 1 82 ? 26.308 3.637 -28.628 1.00 55.22 82 ASP A O 1
ATOM 597 N N . PRO A 1 83 ? 27.939 5.005 -27.918 1.00 57.75 83 PRO A N 1
ATOM 598 C CA . PRO A 1 83 ? 27.074 5.722 -26.982 1.00 57.75 83 PRO A CA 1
ATOM 599 C C . PRO A 1 83 ? 25.862 6.374 -27.670 1.00 57.75 83 PRO A C 1
ATOM 601 O O . PRO A 1 83 ? 24.820 6.536 -27.031 1.00 57.75 83 PRO A O 1
ATOM 604 N N . ALA A 1 84 ? 25.949 6.677 -28.972 1.00 59.72 84 ALA A N 1
ATOM 605 C CA . ALA A 1 84 ? 24.820 7.172 -29.756 1.00 59.72 84 ALA A CA 1
ATOM 606 C C . ALA A 1 84 ? 23.700 6.130 -29.936 1.00 59.72 84 ALA A C 1
ATOM 608 O O . ALA A 1 84 ? 22.544 6.509 -30.103 1.00 59.72 84 ALA A O 1
ATOM 609 N N . GLN A 1 85 ? 24.008 4.830 -29.859 1.00 58.00 85 GLN A N 1
ATOM 610 C CA . GLN A 1 85 ? 23.015 3.748 -29.920 1.00 58.00 85 GLN A CA 1
ATOM 611 C C . GLN A 1 85 ? 22.360 3.456 -28.558 1.00 58.00 85 GLN A C 1
ATOM 613 O O . GLN A 1 85 ? 21.246 2.941 -28.516 1.00 58.00 85 GLN A O 1
ATOM 618 N N . LEU A 1 86 ? 23.010 3.817 -27.445 1.00 60.00 86 LEU A N 1
ATOM 619 C CA . LEU A 1 86 ? 22.481 3.645 -26.082 1.00 60.00 86 LEU A CA 1
ATOM 620 C C . LEU A 1 86 ? 21.557 4.797 -25.643 1.00 60.00 86 LEU A C 1
ATOM 622 O O . LEU A 1 86 ? 20.638 4.586 -24.853 1.00 60.00 86 LEU A O 1
ATOM 626 N N . ALA A 1 87 ? 21.768 6.011 -26.162 1.00 60.66 87 ALA A N 1
ATOM 627 C CA . ALA A 1 87 ? 20.975 7.191 -25.800 1.00 60.66 87 ALA A CA 1
ATOM 628 C C . ALA A 1 87 ? 19.460 7.095 -26.136 1.00 60.66 87 ALA A C 1
ATOM 630 O O . ALA A 1 87 ? 18.642 7.512 -25.308 1.00 60.66 87 ALA A O 1
ATOM 631 N N . PRO A 1 88 ? 19.037 6.527 -27.284 1.00 66.88 88 PRO A N 1
ATOM 632 C CA . PRO A 1 88 ? 17.618 6.356 -27.610 1.00 66.88 88 PRO A CA 1
ATOM 633 C C . PRO A 1 88 ? 16.905 5.376 -26.668 1.00 66.88 88 PRO A C 1
ATOM 635 O O . PRO A 1 88 ? 15.757 5.599 -26.298 1.00 66.88 88 PRO A O 1
ATOM 638 N N . VAL A 1 89 ? 17.595 4.315 -26.235 1.00 68.31 89 VAL A N 1
ATOM 639 C CA . VAL A 1 89 ? 17.032 3.309 -25.317 1.00 68.31 89 VAL A CA 1
ATOM 640 C C . VAL A 1 89 ? 16.867 3.897 -23.915 1.00 68.31 89 VAL A C 1
ATOM 642 O O . VAL A 1 89 ? 15.783 3.827 -23.343 1.00 68.31 89 VAL A O 1
ATOM 645 N N . ALA A 1 90 ? 17.895 4.582 -23.406 1.00 73.69 90 ALA A N 1
ATOM 646 C CA . ALA A 1 90 ? 17.848 5.217 -22.088 1.00 73.69 90 ALA A CA 1
ATOM 647 C C . ALA A 1 90 ? 16.781 6.329 -21.988 1.00 73.69 90 ALA A C 1
ATOM 649 O O . ALA A 1 90 ? 16.162 6.511 -20.939 1.00 73.69 90 ALA A O 1
ATOM 650 N N . SER A 1 91 ? 16.544 7.078 -23.072 1.00 79.19 91 SER A N 1
ATOM 651 C CA . SER A 1 91 ? 15.479 8.094 -23.111 1.00 79.19 91 SER A CA 1
ATOM 652 C C . SER A 1 91 ? 14.082 7.467 -23.146 1.00 79.19 91 SER A C 1
ATOM 654 O O . SER A 1 91 ? 13.209 7.901 -22.394 1.00 79.19 91 SER A O 1
ATOM 656 N N . ALA A 1 92 ? 13.886 6.397 -23.922 1.00 83.62 92 ALA A N 1
ATOM 657 C CA . ALA A 1 92 ? 12.626 5.655 -23.956 1.00 83.62 92 ALA A CA 1
ATOM 658 C C . ALA A 1 92 ? 12.286 4.992 -22.605 1.00 83.62 92 ALA A C 1
ATOM 660 O O . ALA A 1 92 ? 11.133 5.055 -22.164 1.00 83.62 92 ALA A O 1
ATOM 661 N N . GLU A 1 93 ? 13.276 4.408 -21.922 1.00 84.81 93 GLU A N 1
ATOM 662 C CA . GLU A 1 93 ? 13.145 3.870 -20.558 1.00 84.81 93 GLU A CA 1
ATOM 663 C C . GLU A 1 93 ? 12.691 4.957 -19.578 1.00 84.81 93 GLU A C 1
ATOM 665 O O . GLU A 1 93 ? 11.703 4.795 -18.856 1.00 84.81 93 GLU A O 1
ATOM 670 N N . HIS A 1 94 ? 13.369 6.106 -19.597 1.00 86.12 94 HIS A N 1
ATOM 671 C CA . HIS A 1 94 ? 13.067 7.220 -18.706 1.00 86.12 94 HIS A CA 1
ATOM 672 C C . HIS A 1 94 ? 11.666 7.810 -18.949 1.00 86.12 94 HIS A C 1
ATOM 674 O O . HIS A 1 94 ? 10.938 8.093 -17.993 1.00 86.12 94 HIS A O 1
ATOM 680 N N . ASP A 1 95 ? 11.249 7.958 -20.208 1.00 89.00 95 ASP A N 1
ATOM 681 C CA . ASP A 1 95 ? 9.904 8.436 -20.550 1.00 89.00 95 ASP A CA 1
ATOM 682 C C . ASP A 1 95 ? 8.815 7.422 -20.178 1.00 89.00 95 ASP A C 1
ATOM 684 O O . ASP A 1 95 ? 7.715 7.802 -19.768 1.00 89.00 95 ASP A O 1
ATOM 688 N N . THR A 1 96 ? 9.108 6.125 -20.280 1.00 89.94 96 THR A N 1
ATOM 689 C CA . THR A 1 96 ? 8.205 5.057 -19.825 1.00 89.94 96 THR A CA 1
ATOM 690 C C . THR A 1 96 ? 8.033 5.099 -18.311 1.00 89.94 96 THR A C 1
ATOM 692 O O . THR A 1 96 ? 6.900 5.128 -17.831 1.00 89.94 96 THR A O 1
ATOM 695 N N . MET A 1 97 ? 9.130 5.224 -17.558 1.00 91.38 97 MET A N 1
ATOM 696 C CA . MET A 1 97 ? 9.090 5.348 -16.100 1.00 91.38 97 MET A CA 1
ATOM 697 C C . MET A 1 97 ? 8.343 6.609 -15.646 1.00 91.38 97 MET A C 1
ATOM 699 O O . MET A 1 97 ? 7.545 6.569 -14.709 1.00 91.38 97 MET A O 1
ATOM 703 N N . ARG A 1 98 ? 8.549 7.735 -16.341 1.00 91.50 98 ARG A N 1
ATOM 704 C CA . ARG A 1 98 ? 7.834 8.988 -16.065 1.00 91.50 98 ARG A CA 1
ATOM 705 C C . ARG A 1 98 ? 6.326 8.838 -16.269 1.00 91.50 98 ARG A C 1
ATOM 707 O O . ARG A 1 98 ? 5.567 9.305 -15.423 1.00 91.50 98 ARG A O 1
ATOM 714 N N . ARG A 1 99 ? 5.901 8.200 -17.365 1.00 93.12 99 ARG A N 1
ATOM 715 C CA . ARG A 1 99 ? 4.480 7.932 -17.649 1.00 93.12 99 ARG A CA 1
ATOM 716 C C . ARG A 1 99 ? 3.869 7.007 -16.602 1.00 93.12 99 ARG A C 1
ATOM 718 O O . ARG A 1 99 ? 2.868 7.375 -15.998 1.00 93.12 99 ARG A O 1
ATOM 725 N N . LEU A 1 100 ? 4.539 5.895 -16.287 1.00 95.00 100 LEU A N 1
ATOM 726 C CA . LEU A 1 100 ? 4.107 4.981 -15.227 1.00 95.00 100 LEU A CA 1
ATOM 727 C C . LEU A 1 100 ? 3.927 5.715 -13.891 1.00 95.00 100 LEU A C 1
ATOM 729 O O . LEU A 1 100 ? 2.902 5.563 -13.230 1.00 95.00 100 LEU A O 1
ATOM 733 N N . HIS A 1 101 ? 4.891 6.555 -13.511 1.00 94.75 101 HIS A N 1
ATOM 734 C CA . HIS A 1 101 ? 4.793 7.356 -12.295 1.00 94.75 101 HIS A CA 1
ATOM 735 C C . HIS A 1 101 ? 3.593 8.315 -12.315 1.00 94.75 101 HIS A C 1
ATOM 737 O O . HIS A 1 101 ? 2.889 8.431 -11.313 1.00 94.75 101 HIS A O 1
ATOM 743 N N . GLN A 1 102 ? 3.338 8.996 -13.436 1.00 94.94 102 GLN A N 1
ATOM 744 C CA . GLN A 1 102 ? 2.181 9.888 -13.586 1.00 94.94 102 GLN A CA 1
ATOM 745 C C . GLN A 1 102 ? 0.853 9.133 -13.452 1.00 94.94 102 GLN A C 1
ATOM 747 O O . GLN A 1 102 ? -0.037 9.599 -12.737 1.00 94.94 102 GLN A O 1
ATOM 752 N N . ASP A 1 103 ? 0.742 7.959 -14.072 1.00 96.31 103 ASP A N 1
ATOM 753 C CA . ASP A 1 103 ? -0.474 7.145 -14.050 1.00 96.31 103 ASP A CA 1
ATOM 754 C C . ASP A 1 103 ? -0.744 6.556 -12.659 1.00 96.31 103 ASP A C 1
ATOM 756 O O . ASP A 1 103 ? -1.869 6.625 -12.151 1.00 96.31 103 ASP A O 1
ATOM 760 N N . VAL A 1 104 ? 0.296 6.033 -12.000 1.00 96.06 104 VAL A N 1
ATOM 761 C CA . VAL A 1 104 ? 0.205 5.549 -10.615 1.00 96.06 104 VAL A CA 1
ATOM 762 C C . VAL A 1 104 ? -0.172 6.696 -9.681 1.00 96.06 104 VAL A C 1
ATOM 764 O O . VAL A 1 104 ? -1.090 6.551 -8.877 1.00 96.06 104 VAL A O 1
ATOM 767 N N . HIS A 1 105 ? 0.471 7.858 -9.814 1.00 95.12 105 HIS A N 1
ATOM 768 C CA . HIS A 1 105 ? 0.141 9.034 -9.014 1.00 95.12 105 HIS A CA 1
ATOM 769 C C . HIS A 1 105 ? -1.322 9.455 -9.197 1.00 95.12 105 HIS A C 1
ATOM 771 O O . HIS A 1 105 ? -2.018 9.698 -8.215 1.00 95.12 105 HIS A O 1
ATOM 777 N N . ALA A 1 106 ? -1.820 9.514 -10.436 1.00 95.50 106 ALA A N 1
ATOM 778 C CA . ALA A 1 106 ? -3.219 9.840 -10.703 1.00 95.50 106 ALA A CA 1
ATOM 779 C C . ALA A 1 106 ? -4.176 8.846 -10.024 1.00 95.50 106 ALA A C 1
ATOM 781 O O . ALA A 1 106 ? -5.178 9.253 -9.434 1.00 95.50 106 ALA A O 1
ATOM 782 N N . ARG A 1 107 ? -3.847 7.547 -10.038 1.00 96.25 107 ARG A N 1
ATOM 783 C CA . ARG A 1 107 ? -4.635 6.517 -9.347 1.00 96.25 107 ARG A CA 1
ATOM 784 C C . ARG A 1 107 ? -4.625 6.697 -7.827 1.00 96.25 107 ARG A C 1
ATOM 786 O O . ARG A 1 107 ? -5.670 6.569 -7.191 1.00 96.25 107 ARG A O 1
ATOM 793 N N . VAL A 1 108 ? -3.463 7.006 -7.261 1.00 95.00 108 VAL A N 1
ATOM 794 C CA . VAL A 1 108 ? -3.279 7.257 -5.826 1.00 95.00 108 VAL A CA 1
ATOM 795 C C . VAL A 1 108 ? -4.030 8.518 -5.379 1.00 95.00 108 VAL A C 1
ATOM 797 O O . VAL A 1 108 ? -4.644 8.506 -4.317 1.00 95.00 108 VAL A O 1
ATOM 800 N N . GLU A 1 109 ? -4.084 9.569 -6.199 1.00 94.44 109 GLU A N 1
ATOM 801 C CA . GLU A 1 109 ? -4.864 10.780 -5.898 1.00 94.44 109 GLU A CA 1
ATOM 802 C C . GLU A 1 109 ? -6.379 10.534 -5.893 1.00 94.44 109 GLU A C 1
ATOM 804 O O . GLU A 1 109 ? -7.087 11.065 -5.036 1.00 94.44 109 GLU A O 1
ATOM 809 N N . LEU A 1 110 ? -6.889 9.688 -6.795 1.00 95.31 110 LEU A N 1
ATOM 810 C CA . LEU A 1 110 ? -8.294 9.267 -6.750 1.00 95.31 110 LEU A CA 1
ATOM 811 C C . LEU A 1 110 ? -8.609 8.520 -5.450 1.00 95.31 110 LEU A C 1
ATOM 813 O O . LEU A 1 110 ? -9.645 8.763 -4.8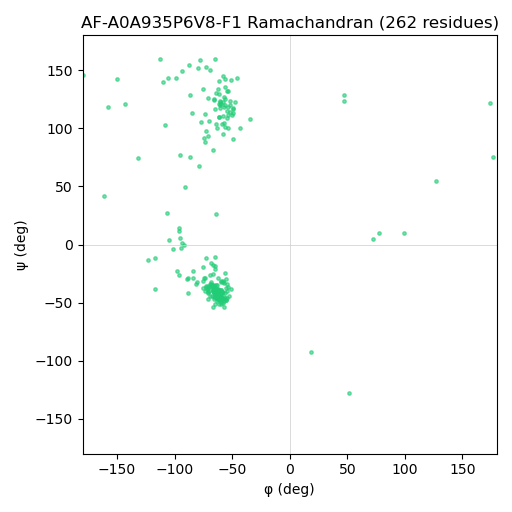29 1.00 95.31 110 LEU A O 1
ATOM 817 N N . LEU A 1 111 ? -7.700 7.641 -5.017 1.00 96.38 111 LEU A N 1
ATOM 818 C CA . LEU A 1 111 ? -7.832 6.937 -3.745 1.00 96.38 111 LEU A CA 1
ATOM 819 C C . LEU A 1 111 ? -7.791 7.910 -2.559 1.00 96.38 111 LEU A C 1
ATOM 821 O O . LEU A 1 111 ? -8.618 7.800 -1.655 1.00 96.38 111 LEU A O 1
ATOM 825 N N . ARG A 1 112 ? -6.890 8.898 -2.589 1.00 95.00 112 ARG A N 1
ATOM 826 C CA . ARG A 1 112 ? -6.794 9.945 -1.564 1.00 95.00 112 ARG A CA 1
ATOM 827 C C . ARG A 1 112 ? -8.104 10.706 -1.406 1.00 95.00 112 ARG A C 1
ATOM 829 O O . ARG A 1 112 ? -8.572 10.863 -0.284 1.00 95.00 112 ARG A O 1
ATOM 836 N N . GLY A 1 113 ? -8.739 11.100 -2.511 1.00 95.06 113 GLY A N 1
ATOM 837 C CA . GLY A 1 113 ? -10.040 11.777 -2.482 1.00 95.06 113 GLY A CA 1
ATOM 838 C C . GLY A 1 113 ? -11.140 10.970 -1.780 1.00 95.06 113 GLY A C 1
ATOM 839 O O . GLY A 1 113 ? -12.010 11.558 -1.141 1.00 95.06 113 GLY A O 1
ATOM 840 N N . ALA A 1 114 ? -11.081 9.637 -1.851 1.00 94.88 114 ALA A N 1
ATOM 841 C CA . ALA A 1 114 ? -12.006 8.756 -1.141 1.00 94.88 114 ALA A CA 1
ATOM 842 C C . ALA A 1 114 ? -11.637 8.555 0.340 1.00 94.88 114 ALA A C 1
ATOM 844 O O . ALA A 1 114 ? -12.532 8.381 1.161 1.00 94.88 114 ALA A O 1
ATOM 845 N N . LEU A 1 115 ? -10.344 8.564 0.688 1.00 94.44 115 LEU A N 1
ATOM 846 C CA . LEU A 1 115 ? -9.866 8.269 2.044 1.00 94.44 115 LEU A CA 1
ATOM 847 C C . LEU A 1 115 ? -9.799 9.491 2.962 1.00 94.44 115 LEU A C 1
ATOM 849 O O . LEU A 1 115 ? -10.157 9.371 4.127 1.00 94.44 115 LEU A O 1
ATOM 853 N N . T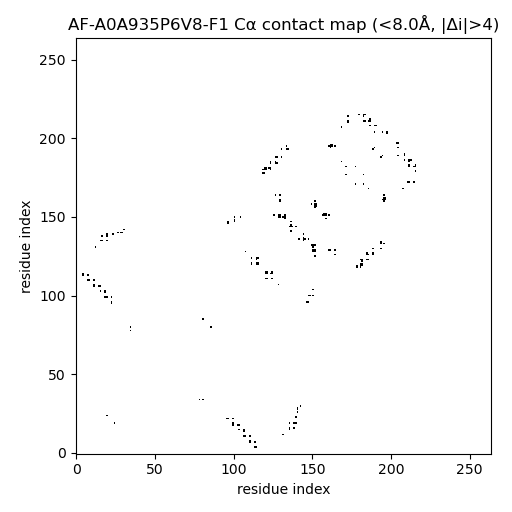HR A 1 116 ? -9.339 10.647 2.478 1.00 94.00 116 THR A N 1
ATOM 854 C CA . THR A 1 116 ? -9.127 11.858 3.296 1.00 94.00 116 THR A CA 1
ATOM 855 C C . THR A 1 116 ? -10.355 12.301 4.112 1.00 94.00 116 THR A C 1
ATOM 857 O O . THR A 1 116 ? -10.157 12.745 5.243 1.00 94.00 116 THR A O 1
ATOM 860 N N . PRO A 1 117 ? -11.607 12.184 3.620 1.00 95.38 117 PRO A N 1
ATOM 861 C CA . PRO A 1 117 ? -12.787 12.543 4.411 1.00 95.38 117 PRO A CA 1
ATOM 862 C C . PRO A 1 117 ? -13.013 11.670 5.657 1.00 95.38 117 PRO A C 1
ATOM 864 O O . PRO A 1 117 ? -13.754 12.068 6.555 1.00 95.38 117 PRO A O 1
ATOM 867 N N . GLU A 1 118 ? -12.409 10.483 5.718 1.00 94.44 118 GLU A N 1
ATOM 868 C CA . GLU A 1 118 ? -12.597 9.543 6.819 1.00 94.44 118 GLU A CA 1
ATOM 869 C C . GLU A 1 118 ? -11.747 9.909 8.047 1.00 94.44 118 GLU A C 1
ATOM 871 O O . GLU A 1 118 ? -10.642 10.450 7.919 1.00 94.44 118 GLU A O 1
ATOM 876 N N . PRO A 1 119 ? -12.186 9.548 9.267 1.00 92.81 119 PRO A N 1
ATOM 877 C CA . PRO A 1 119 ? -11.368 9.695 10.466 1.00 92.81 119 PRO A CA 1
ATOM 878 C C . PRO A 1 119 ? -10.037 8.938 10.338 1.00 92.81 119 PRO A C 1
ATOM 880 O O . PRO A 1 119 ? -10.010 7.715 10.199 1.00 92.81 119 PRO A O 1
ATOM 883 N N . GLY A 1 120 ? -8.922 9.671 10.392 1.00 92.06 120 GLY A N 1
ATOM 884 C CA . GLY A 1 120 ? -7.581 9.110 10.182 1.00 92.06 120 GLY A CA 1
ATOM 885 C C . GLY A 1 120 ? -7.223 8.849 8.712 1.00 92.06 120 GLY A C 1
ATOM 886 O O . GLY A 1 120 ? -6.186 8.248 8.437 1.00 92.06 120 GLY A O 1
ATOM 887 N N . GLY A 1 121 ? -8.032 9.327 7.762 1.00 94.00 121 GLY A N 1
ATOM 888 C CA . GLY A 1 121 ? -7.843 9.145 6.322 1.00 94.00 121 GLY A CA 1
ATOM 889 C C . GLY A 1 121 ? -6.461 9.552 5.812 1.00 94.00 121 GLY A C 1
ATOM 890 O O . GLY A 1 121 ? -5.823 8.788 5.096 1.00 94.00 121 GLY A O 1
ATOM 891 N N . GLU A 1 122 ? -5.941 10.699 6.253 1.00 92.25 122 GLU A N 1
ATOM 892 C CA . GLU A 1 122 ? -4.584 11.164 5.909 1.00 92.25 122 GLU A CA 1
ATOM 893 C C . GLU A 1 122 ? -3.482 10.210 6.406 1.00 92.25 122 GLU A C 1
ATOM 895 O O . GLU A 1 122 ? -2.503 9.946 5.710 1.00 92.25 122 GLU A O 1
ATOM 900 N N . GLN A 1 123 ? -3.647 9.636 7.602 1.00 92.38 123 GLN A N 1
ATOM 901 C CA . GLN A 1 123 ? -2.686 8.683 8.171 1.00 92.38 123 GLN A CA 1
ATOM 902 C C . GLN A 1 123 ? -2.738 7.333 7.449 1.00 92.38 123 GLN A C 1
ATOM 904 O O . GLN A 1 123 ? -1.695 6.720 7.215 1.00 92.38 123 GLN A O 1
ATOM 909 N N . ALA A 1 124 ? -3.939 6.885 7.075 1.00 94.88 124 ALA A N 1
ATOM 910 C CA . ALA A 1 124 ? -4.132 5.713 6.229 1.00 94.88 124 ALA A CA 1
ATOM 911 C C . ALA A 1 124 ? -3.536 5.934 4.829 1.00 94.88 124 ALA A C 1
ATOM 913 O O . ALA A 1 124 ? -2.854 5.059 4.297 1.00 94.88 124 ALA A O 1
ATOM 914 N N . MET A 1 125 ? -3.724 7.124 4.255 1.00 94.88 125 MET A N 1
ATOM 915 C CA . MET A 1 125 ? -3.155 7.485 2.961 1.00 94.88 125 MET A CA 1
ATOM 916 C C . MET A 1 125 ? -1.628 7.459 2.999 1.00 94.88 125 MET A C 1
ATOM 918 O O . MET A 1 125 ? -1.010 6.893 2.103 1.00 94.88 125 MET A O 1
ATOM 922 N N . LEU A 1 126 ? -1.013 7.993 4.058 1.00 92.56 126 LEU A N 1
ATOM 923 C CA . LEU A 1 126 ? 0.435 7.925 4.249 1.00 92.56 126 LEU A CA 1
ATOM 924 C C . LEU A 1 126 ? 0.951 6.478 4.210 1.00 92.56 126 LEU A C 1
ATOM 926 O O . LEU A 1 126 ? 1.893 6.188 3.476 1.00 92.56 126 LEU A O 1
ATOM 930 N N . ALA A 1 127 ? 0.307 5.564 4.939 1.00 94.62 127 ALA A N 1
ATOM 931 C CA . ALA A 1 127 ? 0.661 4.144 4.925 1.00 94.62 127 ALA A CA 1
ATOM 932 C C . ALA A 1 127 ? 0.545 3.526 3.523 1.00 94.62 127 ALA A C 1
ATOM 934 O O . ALA A 1 127 ? 1.412 2.759 3.107 1.00 94.62 127 ALA A O 1
ATOM 935 N N . LEU A 1 128 ? -0.505 3.885 2.780 1.00 96.12 128 LEU A N 1
ATOM 936 C CA . LEU A 1 128 ? -0.741 3.382 1.427 1.00 96.12 128 LEU A CA 1
ATOM 937 C C . LEU A 1 128 ? 0.255 3.929 0.406 1.00 96.12 128 LEU A C 1
ATOM 939 O O . LEU A 1 128 ? 0.656 3.196 -0.486 1.00 96.12 128 LEU A O 1
ATOM 943 N N . VAL A 1 129 ? 0.685 5.185 0.526 1.00 94.56 129 VAL A N 1
ATOM 944 C CA . VAL A 1 129 ? 1.718 5.761 -0.352 1.00 94.56 129 VAL A CA 1
ATOM 945 C C . VAL A 1 129 ? 3.036 5.015 -0.187 1.00 94.56 129 VAL A C 1
ATOM 947 O O . VAL A 1 129 ? 3.648 4.630 -1.180 1.00 94.56 129 VAL A O 1
ATOM 950 N N . LEU A 1 130 ? 3.441 4.776 1.064 1.00 93.88 130 LEU A N 1
ATOM 951 C CA . LEU A 1 130 ? 4.644 4.005 1.380 1.00 93.88 130 LEU A CA 1
ATOM 952 C C . LEU A 1 130 ? 4.544 2.580 0.833 1.00 93.88 130 LEU A C 1
ATOM 954 O O . LEU A 1 130 ? 5.482 2.088 0.209 1.00 93.88 130 LEU A O 1
ATOM 958 N N . TYR A 1 131 ? 3.377 1.962 1.003 1.00 95.81 131 TYR A N 1
ATOM 959 C CA . TYR A 1 131 ? 3.076 0.662 0.426 1.00 95.81 131 TYR A CA 1
ATOM 960 C C . TYR A 1 131 ? 3.166 0.655 -1.103 1.00 95.81 131 TYR A C 1
ATOM 962 O O . TYR A 1 131 ? 3.791 -0.239 -1.658 1.00 95.81 131 TYR A O 1
ATOM 970 N N . PHE A 1 132 ? 2.575 1.631 -1.796 1.00 96.12 132 PHE A N 1
ATOM 971 C CA . PHE A 1 132 ? 2.579 1.668 -3.259 1.00 96.12 132 PHE A CA 1
ATOM 972 C C . PHE A 1 132 ? 3.964 1.912 -3.848 1.00 96.12 132 PHE A C 1
ATOM 974 O O . PHE A 1 132 ? 4.260 1.334 -4.890 1.00 96.12 132 PHE A O 1
ATOM 981 N N . ASP A 1 133 ? 4.812 2.708 -3.193 1.00 93.88 133 ASP A N 1
ATOM 982 C CA . ASP A 1 133 ? 6.206 2.864 -3.615 1.00 93.88 133 ASP A CA 1
ATOM 983 C C . ASP A 1 133 ? 6.940 1.518 -3.595 1.00 93.88 133 ASP A C 1
ATOM 985 O O . ASP A 1 133 ? 7.505 1.107 -4.608 1.00 93.88 133 ASP A O 1
ATOM 989 N N . GLU A 1 134 ? 6.870 0.793 -2.477 1.00 94.38 134 GLU A N 1
ATOM 990 C CA . GLU A 1 134 ? 7.509 -0.521 -2.355 1.00 94.38 134 GLU A CA 1
ATOM 991 C C . GLU A 1 134 ? 6.864 -1.561 -3.282 1.00 94.38 134 GLU A C 1
ATOM 993 O O . GLU A 1 134 ? 7.555 -2.344 -3.932 1.00 94.38 134 GLU A O 1
ATOM 998 N N . TYR A 1 135 ? 5.537 -1.526 -3.417 1.00 95.88 135 TYR A N 1
ATOM 999 C CA . TYR A 1 135 ? 4.801 -2.433 -4.285 1.00 95.88 135 TYR A CA 1
ATOM 1000 C C . TYR A 1 135 ? 5.186 -2.245 -5.755 1.00 95.88 135 TYR A C 1
ATOM 1002 O O . TYR A 1 135 ? 5.473 -3.230 -6.430 1.00 95.88 135 TYR A O 1
ATOM 1010 N N . VAL A 1 136 ? 5.270 -1.008 -6.256 1.00 95.56 136 VAL A N 1
ATOM 1011 C CA . VAL A 1 136 ? 5.741 -0.756 -7.627 1.00 95.56 136 VAL A CA 1
ATOM 1012 C C . VAL A 1 136 ? 7.184 -1.223 -7.798 1.00 95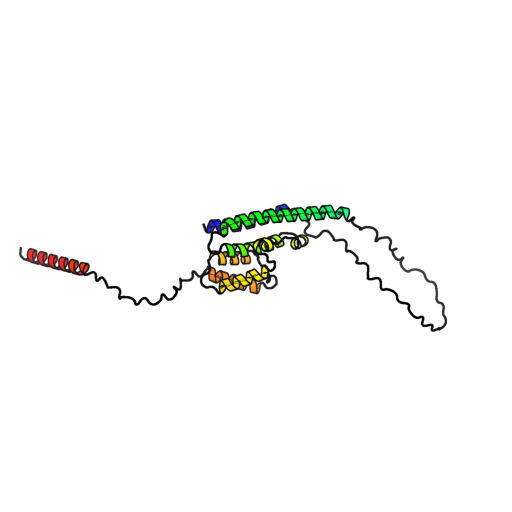.56 136 VAL A C 1
ATOM 1014 O O . VAL A 1 136 ? 7.472 -1.933 -8.760 1.00 95.56 136 VAL A O 1
ATOM 1017 N N . MET A 1 137 ? 8.071 -0.891 -6.857 1.00 93.44 137 MET A N 1
ATOM 1018 C CA . MET A 1 137 ? 9.472 -1.323 -6.899 1.00 93.44 137 MET A CA 1
ATOM 1019 C C . MET A 1 137 ? 9.622 -2.852 -6.903 1.00 93.44 137 MET A C 1
ATOM 1021 O O . MET A 1 137 ? 10.545 -3.352 -7.533 1.00 93.44 137 MET A O 1
ATOM 1025 N N . SER A 1 138 ? 8.704 -3.586 -6.264 1.00 93.00 138 SER A N 1
ATOM 1026 C CA . SER A 1 138 ? 8.681 -5.057 -6.267 1.00 93.00 138 SER A CA 1
ATOM 1027 C C . SER A 1 138 ? 8.178 -5.684 -7.576 1.00 93.00 138 SER A C 1
ATOM 1029 O O . SER A 1 138 ? 8.410 -6.866 -7.822 1.00 93.00 138 SER A O 1
ATOM 1031 N N . LEU A 1 139 ? 7.454 -4.918 -8.400 1.00 92.56 139 LEU A N 1
ATOM 1032 C CA . LEU A 1 139 ? 6.852 -5.399 -9.649 1.00 92.56 139 LEU A CA 1
ATOM 1033 C C . LEU A 1 139 ? 7.689 -5.062 -10.889 1.00 92.56 139 LEU A C 1
ATOM 1035 O O . LEU A 1 139 ? 7.526 -5.699 -11.929 1.00 92.56 139 LEU A O 1
ATOM 1039 N N . VAL A 1 140 ? 8.544 -4.043 -10.807 1.00 91.88 140 VAL A N 1
ATOM 1040 C CA . VAL A 1 140 ? 9.463 -3.667 -11.889 1.00 91.88 140 VAL A CA 1
ATOM 1041 C C . VAL A 1 140 ? 10.780 -4.452 -11.774 1.00 91.88 140 VAL A C 1
ATOM 1043 O O . VAL A 1 140 ? 11.163 -4.839 -10.674 1.00 91.88 140 VAL A O 1
ATOM 1046 N N . PRO A 1 141 ? 11.524 -4.662 -12.875 1.00 89.56 141 PRO A N 1
ATOM 1047 C CA . PRO A 1 141 ? 12.854 -5.262 -12.819 1.00 89.56 141 PRO A CA 1
ATOM 1048 C C . PRO A 1 141 ? 13.817 -4.462 -11.929 1.00 89.56 141 PRO A C 1
ATOM 1050 O O . PRO A 1 141 ? 13.801 -3.229 -11.957 1.00 89.56 141 PRO A O 1
ATOM 1053 N N . ASP A 1 142 ? 14.725 -5.144 -11.223 1.00 87.69 142 ASP A N 1
ATOM 1054 C CA . ASP A 1 142 ? 15.654 -4.538 -10.247 1.00 87.69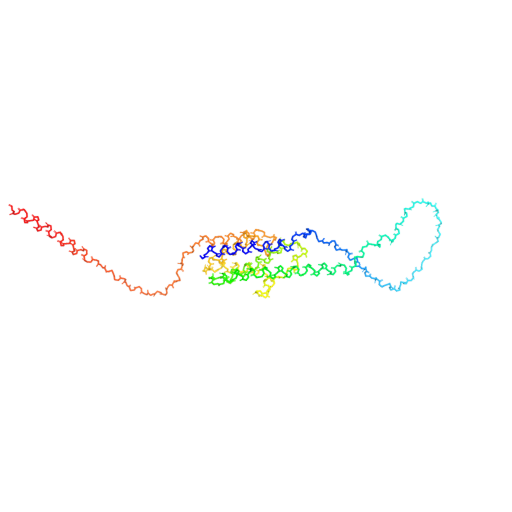 142 ASP A CA 1
ATOM 1055 C C . ASP A 1 142 ? 16.433 -3.332 -10.795 1.00 87.69 142 ASP A C 1
ATOM 1057 O O . ASP A 1 142 ? 16.647 -2.329 -10.109 1.00 87.69 142 ASP A O 1
ATOM 1061 N N . PHE A 1 143 ? 16.844 -3.399 -12.065 1.00 84.94 143 PHE A N 1
ATOM 1062 C CA . PHE A 1 143 ? 17.596 -2.320 -12.703 1.00 84.94 143 PHE A CA 1
ATOM 1063 C C . PHE A 1 143 ? 16.754 -1.056 -12.934 1.00 84.94 143 PHE A C 1
ATOM 1065 O O . PHE A 1 143 ? 17.311 0.042 -12.936 1.00 84.94 143 PHE A O 1
ATOM 1072 N N . LEU A 1 144 ? 15.430 -1.192 -13.070 1.00 86.81 144 LEU A N 1
ATOM 1073 C CA . LEU A 1 144 ? 14.485 -0.077 -13.149 1.00 86.81 144 LEU A CA 1
ATOM 1074 C C . LEU A 1 144 ? 13.994 0.366 -11.768 1.00 86.81 144 LEU A C 1
ATOM 1076 O O . LEU A 1 144 ? 13.721 1.555 -11.595 1.00 86.81 144 LEU A O 1
ATOM 1080 N N . ALA A 1 145 ? 13.933 -0.532 -10.779 1.00 87.81 145 ALA A N 1
ATOM 1081 C CA . ALA A 1 145 ? 13.449 -0.226 -9.428 1.00 87.81 145 ALA A CA 1
ATOM 1082 C C . ALA A 1 145 ? 14.192 0.960 -8.790 1.00 87.81 145 ALA A C 1
ATOM 1084 O O . ALA A 1 145 ? 13.576 1.849 -8.205 1.00 87.81 145 ALA A O 1
ATOM 1085 N N . THR A 1 146 ? 15.512 1.042 -8.983 1.00 85.88 146 THR A N 1
ATOM 1086 C CA . THR A 1 146 ? 16.337 2.155 -8.466 1.00 85.88 146 THR A CA 1
ATOM 1087 C C . THR A 1 146 ? 16.039 3.515 -9.108 1.00 85.88 146 THR A C 1
ATOM 1089 O O . THR A 1 146 ? 16.401 4.551 -8.550 1.00 85.88 146 THR A O 1
ATOM 1092 N N . SER A 1 147 ? 15.375 3.526 -10.268 1.00 87.25 147 SER A N 1
ATOM 1093 C CA . SER A 1 147 ? 14.977 4.737 -10.993 1.00 87.25 147 SER A CA 1
ATOM 1094 C C . SER A 1 147 ? 13.548 5.196 -10.681 1.00 87.25 147 SER A C 1
ATOM 1096 O O . SER A 1 147 ? 13.130 6.246 -11.175 1.00 87.25 147 SER A O 1
ATOM 1098 N N . TRP A 1 148 ? 12.808 4.441 -9.857 1.00 91.25 148 TRP A N 1
ATOM 1099 C CA . TRP A 1 148 ? 11.445 4.785 -9.466 1.00 91.25 148 TRP A CA 1
ATOM 1100 C C . TRP A 1 148 ? 11.413 6.140 -8.733 1.00 91.25 148 TRP A C 1
ATOM 1102 O O . TRP A 1 148 ? 12.044 6.296 -7.680 1.00 91.25 148 TRP A O 1
ATOM 1112 N N . PRO A 1 149 ? 10.680 7.145 -9.248 1.00 90.19 149 PRO A N 1
ATOM 1113 C CA . PRO A 1 149 ? 10.473 8.387 -8.526 1.00 90.19 149 PRO A CA 1
ATOM 1114 C C . PRO A 1 149 ? 9.488 8.125 -7.385 1.00 90.19 149 PRO A C 1
ATOM 1116 O O . PRO A 1 149 ? 8.312 7.866 -7.617 1.00 90.19 149 PRO A O 1
ATOM 1119 N N . LEU A 1 150 ? 9.968 8.211 -6.148 1.00 88.94 150 LEU A N 1
ATOM 1120 C CA . LEU A 1 150 ? 9.171 7.939 -4.953 1.00 88.94 150 LEU A CA 1
ATOM 1121 C C . LEU A 1 150 ? 7.954 8.877 -4.834 1.00 88.94 150 LEU A C 1
ATOM 1123 O O . LEU A 1 150 ? 8.104 10.102 -4.731 1.00 88.94 150 LEU A O 1
ATOM 1127 N N . LEU A 1 151 ? 6.752 8.301 -4.763 1.00 87.06 151 LEU A N 1
ATOM 1128 C CA . LEU A 1 151 ? 5.489 9.001 -4.513 1.00 87.06 151 LEU A CA 1
ATOM 1129 C C . LEU A 1 151 ? 5.521 9.717 -3.159 1.00 87.06 151 LEU A C 1
ATOM 1131 O O . LEU A 1 151 ? 5.084 10.869 -3.050 1.00 87.06 151 LEU A O 1
ATOM 1135 N N . GLN A 1 152 ? 6.112 9.084 -2.139 1.00 81.62 152 GLN A N 1
ATOM 1136 C CA . GLN A 1 152 ? 6.243 9.667 -0.801 1.00 81.62 152 GLN A CA 1
ATOM 1137 C C . GLN A 1 152 ? 6.980 11.005 -0.800 1.00 81.62 152 GLN A C 1
ATOM 1139 O O . GLN A 1 152 ? 6.643 11.877 -0.003 1.00 81.62 152 GLN A O 1
ATOM 1144 N N . THR A 1 153 ? 7.951 11.226 -1.692 1.00 83.38 153 THR A N 1
ATOM 1145 C CA . THR A 1 153 ? 8.692 12.494 -1.714 1.00 83.38 153 THR A CA 1
ATOM 1146 C C . THR A 1 153 ? 7.791 13.638 -2.164 1.00 83.38 153 THR A C 1
ATOM 1148 O O . THR A 1 153 ? 7.919 14.751 -1.662 1.00 83.38 153 THR A O 1
ATOM 1151 N N . ARG A 1 154 ? 6.829 13.361 -3.046 1.00 73.31 154 ARG A N 1
ATOM 1152 C CA . ARG A 1 154 ? 5.866 14.355 -3.520 1.00 73.31 154 ARG A CA 1
ATOM 1153 C C . ARG A 1 154 ? 4.792 14.673 -2.483 1.00 73.31 154 ARG A C 1
ATOM 1155 O O . ARG A 1 154 ? 4.396 15.827 -2.366 1.00 73.31 154 ARG A O 1
ATOM 1162 N N . LEU A 1 155 ? 4.349 13.664 -1.734 1.00 68.88 155 LEU A N 1
ATOM 1163 C CA . LEU A 1 155 ? 3.258 13.805 -0.763 1.00 68.88 155 LEU A CA 1
ATOM 1164 C C . LEU A 1 155 ? 3.730 14.208 0.640 1.00 68.88 155 LEU A C 1
ATOM 1166 O O . LEU A 1 155 ? 3.007 14.888 1.358 1.00 68.88 155 LEU A O 1
ATOM 1170 N N . THR A 1 156 ? 4.947 13.826 1.033 1.00 68.81 156 THR A N 1
ATOM 1171 C CA . THR A 1 156 ? 5.460 14.010 2.406 1.00 68.81 156 THR A CA 1
ATOM 1172 C C . THR A 1 156 ? 6.762 14.804 2.476 1.00 68.81 156 THR A C 1
ATOM 1174 O O . THR A 1 156 ? 7.179 15.206 3.562 1.00 68.81 156 THR A O 1
ATOM 1177 N N . GLY A 1 157 ? 7.447 15.005 1.344 1.00 73.38 157 GLY A N 1
ATOM 1178 C CA . GLY A 1 157 ? 8.778 15.619 1.298 1.00 73.38 157 GLY A CA 1
ATOM 1179 C C . GLY A 1 157 ? 9.910 14.728 1.823 1.00 73.38 157 GLY A C 1
ATOM 1180 O O . GLY A 1 157 ? 11.048 15.187 1.915 1.00 73.38 157 GLY A O 1
ATOM 1181 N N . ARG A 1 158 ? 9.635 13.466 2.185 1.00 75.19 158 ARG A N 1
ATOM 1182 C CA . ARG A 1 158 ? 10.607 12.556 2.815 1.00 75.19 158 ARG A CA 1
ATOM 1183 C C . ARG A 1 158 ? 10.989 11.391 1.903 1.00 75.19 158 ARG A C 1
ATOM 1185 O O . ARG A 1 158 ? 10.287 11.062 0.949 1.00 75.19 158 ARG A O 1
ATOM 1192 N N . LYS A 1 159 ? 12.146 10.791 2.206 1.00 73.81 159 LYS A N 1
ATOM 1193 C CA . LYS A 1 159 ? 12.689 9.593 1.533 1.00 73.81 159 LYS A CA 1
ATOM 1194 C C . LYS A 1 159 ? 12.836 8.386 2.472 1.00 73.81 159 LYS A C 1
ATOM 1196 O O . LYS A 1 159 ? 13.064 7.279 2.006 1.00 73.81 159 LYS A O 1
ATOM 1201 N N . THR A 1 160 ? 12.702 8.581 3.785 1.00 73.88 160 THR A N 1
ATOM 1202 C CA . THR A 1 160 ? 12.872 7.550 4.828 1.00 73.88 160 THR A CA 1
ATOM 1203 C C . THR A 1 160 ? 11.551 6.853 5.161 1.00 73.88 160 THR A C 1
ATOM 1205 O O . THR A 1 160 ? 11.150 6.758 6.320 1.00 73.88 160 THR A O 1
ATOM 1208 N N . GLY A 1 161 ? 10.842 6.401 4.128 1.00 73.75 161 GLY A N 1
ATOM 1209 C CA . GLY A 1 161 ? 9.495 5.847 4.251 1.00 73.75 161 GLY A CA 1
ATOM 1210 C C . GLY A 1 161 ? 9.403 4.577 5.089 1.00 73.75 161 GLY A C 1
ATOM 1211 O O . GLY A 1 161 ? 8.528 4.465 5.943 1.00 73.75 161 GLY A O 1
ATOM 1212 N N . GLY A 1 162 ? 10.349 3.652 4.900 1.00 77.25 162 GLY A N 1
ATOM 1213 C CA . GLY A 1 162 ? 10.357 2.361 5.594 1.00 77.25 162 GLY A CA 1
ATOM 1214 C C . GLY A 1 162 ? 10.443 2.493 7.116 1.00 77.25 162 GLY A C 1
ATOM 1215 O O . GLY A 1 162 ? 9.666 1.865 7.822 1.00 77.25 162 GLY A O 1
ATOM 1216 N N . SER A 1 163 ? 11.321 3.355 7.636 1.00 85.12 163 SER A N 1
ATOM 1217 C CA . SER A 1 163 ? 11.432 3.605 9.082 1.00 85.12 163 SER A CA 1
ATOM 1218 C C . SER A 1 163 ? 10.265 4.418 9.635 1.00 85.12 163 SER A C 1
ATOM 1220 O O . SER A 1 163 ? 9.815 4.203 10.762 1.00 85.12 163 SER A O 1
ATOM 1222 N N . ASP A 1 164 ? 9.765 5.367 8.839 1.00 86.12 164 ASP A N 1
ATOM 1223 C CA . ASP A 1 164 ? 8.654 6.225 9.237 1.00 86.12 164 ASP A CA 1
ATOM 1224 C C . ASP A 1 164 ? 7.362 5.410 9.403 1.00 86.12 164 ASP A C 1
ATOM 1226 O O . ASP A 1 164 ? 6.606 5.688 10.333 1.00 86.12 164 ASP A O 1
ATOM 1230 N N . PHE A 1 165 ? 7.157 4.371 8.585 1.00 92.31 165 PHE A N 1
ATOM 1231 C CA . PHE A 1 165 ? 6.022 3.451 8.687 1.00 92.31 165 PHE A CA 1
ATOM 1232 C C . PHE A 1 165 ? 5.929 2.773 10.062 1.00 92.31 165 PHE A C 1
ATOM 1234 O O . PHE A 1 165 ? 4.902 2.870 10.734 1.00 92.31 165 PHE A O 1
ATOM 1241 N N . PHE A 1 166 ? 7.005 2.130 10.525 1.00 93.56 166 PHE A N 1
ATOM 1242 C CA . PHE A 1 166 ? 6.986 1.401 11.801 1.00 93.56 166 PHE A CA 1
ATOM 1243 C C . PHE A 1 166 ? 6.921 2.332 13.007 1.00 93.56 166 PHE A C 1
ATOM 1245 O O . PHE A 1 166 ? 6.165 2.068 13.936 1.00 93.56 166 PHE A O 1
ATOM 1252 N N . ARG A 1 167 ? 7.582 3.495 12.941 1.00 91.25 167 ARG A N 1
ATOM 1253 C CA . ARG A 1 167 ? 7.438 4.531 13.975 1.00 91.25 167 ARG A CA 1
ATOM 1254 C C . ARG A 1 167 ? 5.990 5.011 14.114 1.00 91.25 167 ARG A C 1
ATOM 1256 O O . ARG A 1 167 ? 5.576 5.422 15.196 1.00 91.25 167 ARG A O 1
ATOM 1263 N N . LEU A 1 168 ? 5.225 5.025 13.023 1.00 90.81 168 LEU A N 1
ATOM 1264 C CA . LEU A 1 168 ? 3.802 5.352 13.075 1.00 90.81 168 LEU A CA 1
ATOM 1265 C C . LEU A 1 168 ? 2.993 4.207 13.686 1.00 90.81 168 LEU A C 1
ATOM 1267 O O . LEU A 1 168 ? 2.132 4.493 14.512 1.00 90.81 168 LEU A O 1
ATOM 1271 N N . ILE A 1 169 ? 3.307 2.944 13.374 1.00 93.19 169 ILE A N 1
ATOM 1272 C CA . ILE A 1 169 ? 2.690 1.793 14.054 1.00 93.19 169 ILE A CA 1
ATOM 1273 C C . ILE A 1 169 ? 2.928 1.856 15.562 1.00 93.19 169 ILE A C 1
ATOM 1275 O O . ILE A 1 169 ? 1.970 1.708 16.315 1.00 93.19 169 ILE A O 1
ATOM 1279 N N . ASP A 1 170 ? 4.155 2.126 16.009 1.00 93.31 170 ASP A N 1
ATOM 1280 C CA . ASP A 1 170 ? 4.467 2.222 17.440 1.00 93.31 170 ASP A CA 1
ATOM 1281 C C . ASP A 1 170 ? 3.553 3.251 18.132 1.00 93.31 170 ASP A C 1
ATOM 1283 O O . ASP A 1 170 ? 2.878 2.935 19.111 1.00 93.31 170 ASP A O 1
ATOM 1287 N N . ARG A 1 171 ? 3.403 4.446 17.544 1.00 90.94 171 ARG A N 1
ATOM 1288 C CA . ARG A 1 171 ? 2.492 5.490 18.055 1.00 90.94 171 ARG A CA 1
ATOM 1289 C C . ARG A 1 171 ? 1.021 5.073 18.041 1.00 90.94 171 ARG A C 1
ATOM 1291 O O . ARG A 1 171 ? 0.266 5.440 18.944 1.00 90.94 171 ARG A O 1
ATOM 1298 N N . LEU A 1 172 ? 0.592 4.344 17.009 1.00 89.69 172 LEU A N 1
ATOM 1299 C CA . LEU A 1 172 ? -0.773 3.822 16.919 1.00 89.69 172 LEU A CA 1
ATOM 1300 C C . LEU A 1 172 ? -1.044 2.804 18.030 1.00 89.69 172 LEU A C 1
ATOM 1302 O O . LEU A 1 172 ? -2.126 2.815 18.608 1.00 89.69 172 LEU A O 1
ATOM 1306 N N . LEU A 1 173 ? -0.065 1.958 18.351 1.00 89.12 173 LEU A N 1
ATOM 1307 C CA . LEU A 1 173 ? -0.179 0.960 19.412 1.00 89.12 173 LEU A CA 1
ATOM 1308 C C . LEU A 1 173 ? -0.122 1.577 20.816 1.00 89.12 173 LEU A C 1
ATOM 1310 O O . LEU A 1 173 ? -0.746 1.029 21.724 1.00 89.12 173 LEU A O 1
ATOM 1314 N N . GLU A 1 174 ? 0.564 2.707 20.994 1.00 89.44 174 GLU A N 1
ATOM 1315 C CA . GLU A 1 174 ? 0.611 3.462 22.258 1.00 89.44 174 GLU A CA 1
ATOM 1316 C C . GLU A 1 174 ? -0.678 4.2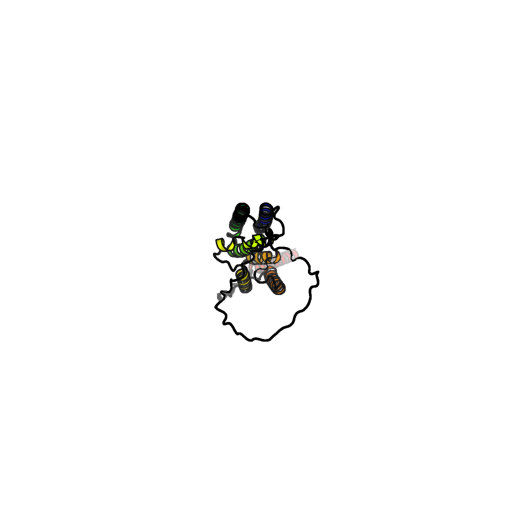45 22.545 1.00 89.44 174 GLU A C 1
ATOM 1318 O O . GLU A 1 174 ? -1.031 4.473 23.700 1.00 89.44 174 GLU A O 1
ATOM 1323 N N . THR A 1 175 ? -1.399 4.665 21.506 1.00 85.75 175 THR A N 1
ATOM 1324 C CA . THR A 1 175 ? -2.621 5.461 21.669 1.00 85.75 175 THR A CA 1
ATOM 1325 C C . THR A 1 175 ? -3.831 4.547 21.867 1.00 85.75 175 THR A C 1
ATOM 1327 O O . THR A 1 175 ? -4.062 3.647 21.064 1.00 85.75 175 THR A O 1
ATOM 1330 N N . GLU A 1 176 ? -4.638 4.765 22.910 1.00 73.94 176 GLU A N 1
ATOM 1331 C CA . GLU A 1 176 ? -5.835 3.940 23.161 1.00 73.94 176 GLU A CA 1
ATOM 1332 C C . GLU A 1 176 ? -6.894 4.142 22.055 1.00 73.94 176 GLU A C 1
ATOM 1334 O O . GLU A 1 176 ? -7.244 3.196 21.359 1.00 73.94 176 GLU A O 1
ATOM 1339 N N . SER A 1 177 ? -7.301 5.386 21.775 1.00 80.12 177 SER A N 1
ATOM 1340 C CA . SER A 1 177 ? -8.389 5.698 20.832 1.00 80.12 177 SER A CA 1
ATOM 1341 C C . SER A 1 177 ? -7.900 6.018 19.409 1.00 80.12 177 SER A C 1
ATOM 1343 O O . SER A 1 177 ? -7.887 7.184 19.003 1.00 80.12 177 SER A O 1
ATOM 1345 N N . GLN A 1 178 ? -7.532 4.999 18.627 1.00 87.19 178 GLN A N 1
ATOM 1346 C CA . GLN A 1 178 ? -7.209 5.157 17.198 1.00 87.19 178 GLN A CA 1
ATOM 1347 C C . GLN A 1 178 ? -8.385 4.777 16.281 1.00 87.19 178 GLN A C 1
ATOM 1349 O O . GLN A 1 178 ? -9.093 3.808 16.564 1.00 87.19 178 GLN A O 1
ATOM 1354 N N . PRO A 1 179 ? -8.603 5.483 15.152 1.00 90.56 179 PRO A N 1
ATOM 1355 C CA . PRO A 1 179 ? -9.625 5.089 14.190 1.00 90.56 179 PRO A CA 1
ATOM 1356 C C . PRO A 1 179 ? -9.333 3.698 13.617 1.00 90.56 179 PRO A C 1
ATOM 1358 O O . PRO A 1 179 ? -8.244 3.439 13.102 1.00 90.56 179 PRO A O 1
ATOM 1361 N N . ALA A 1 180 ? -10.331 2.812 13.643 1.00 91.12 180 ALA A N 1
ATOM 1362 C CA . ALA A 1 180 ? -10.173 1.428 13.193 1.00 91.12 180 ALA A CA 1
ATOM 1363 C C . ALA A 1 180 ? -9.703 1.317 11.730 1.00 91.12 180 ALA A C 1
ATOM 1365 O O . ALA A 1 180 ? -8.939 0.416 11.401 1.00 91.12 180 ALA A O 1
ATOM 1366 N N . LEU A 1 181 ? -10.099 2.257 10.860 1.00 93.19 181 LEU A N 1
ATOM 1367 C CA . LEU A 1 181 ? -9.628 2.319 9.471 1.00 93.19 181 LEU A CA 1
ATOM 1368 C C . LEU A 1 181 ? -8.097 2.394 9.385 1.00 93.19 181 LEU A C 1
ATOM 1370 O O . LEU A 1 181 ? -7.504 1.714 8.555 1.00 93.19 181 LEU A O 1
ATOM 1374 N N . VAL A 1 182 ? -7.457 3.189 10.247 1.00 95.00 182 VAL A N 1
ATOM 1375 C CA . VAL A 1 182 ? -6.001 3.356 10.232 1.00 95.00 182 VAL A CA 1
ATOM 1376 C C . VAL A 1 182 ? -5.333 2.033 10.590 1.00 95.00 182 VAL A C 1
ATOM 1378 O O . VAL A 1 182 ? -4.511 1.541 9.823 1.00 95.00 182 VAL A O 1
ATOM 1381 N N . LEU A 1 183 ? -5.741 1.406 11.696 1.00 94.81 183 LEU A N 1
ATOM 1382 C CA . LEU A 1 183 ? -5.198 0.111 12.122 1.00 94.81 183 LEU A CA 1
ATOM 1383 C C . LEU A 1 183 ? -5.347 -0.959 11.033 1.00 94.81 183 LEU A C 1
ATOM 1385 O O . LEU A 1 183 ? -4.387 -1.666 10.727 1.00 94.81 183 LEU A O 1
ATOM 1389 N N . GLU A 1 184 ? -6.527 -1.046 10.417 1.00 95.38 184 GLU A N 1
ATOM 1390 C CA . GLU A 1 184 ? -6.792 -2.012 9.350 1.00 95.38 184 GLU A CA 1
ATOM 1391 C C . GLU A 1 184 ? -5.938 -1.757 8.103 1.00 95.38 184 GLU A C 1
ATOM 1393 O O . GLU A 1 184 ? -5.460 -2.712 7.495 1.00 95.38 184 GLU A O 1
ATOM 1398 N N . VAL A 1 185 ? -5.706 -0.496 7.725 1.00 96.94 185 VAL A N 1
ATOM 1399 C CA . VAL A 1 185 ? -4.858 -0.150 6.573 1.00 96.94 185 VAL A CA 1
ATOM 1400 C C . VAL A 1 185 ? -3.392 -0.496 6.833 1.00 96.94 185 VAL A C 1
ATOM 1402 O O . VAL A 1 185 ? -2.760 -1.110 5.977 1.00 96.94 185 VAL A O 1
ATOM 1405 N N . TYR A 1 186 ? -2.853 -0.189 8.017 1.00 96.69 186 TYR A N 1
ATOM 1406 C CA . TYR A 1 186 ? -1.487 -0.599 8.373 1.00 96.69 186 TYR A CA 1
ATOM 1407 C C . TYR A 1 186 ? -1.343 -2.125 8.397 1.00 96.69 186 TYR A C 1
ATOM 1409 O O . TYR A 1 186 ? -0.378 -2.668 7.854 1.00 96.69 186 TYR A O 1
ATOM 1417 N N . PHE A 1 187 ? -2.329 -2.825 8.967 1.00 96.81 187 PHE A N 1
ATOM 1418 C CA . PHE A 1 187 ? -2.373 -4.285 8.945 1.00 96.81 187 PHE A CA 1
ATOM 1419 C C . PHE A 1 187 ? -2.435 -4.833 7.513 1.00 96.81 187 PHE A C 1
ATOM 1421 O O . PHE A 1 187 ? -1.729 -5.790 7.187 1.00 96.81 187 PHE A O 1
ATOM 1428 N N . PHE A 1 188 ? -3.239 -4.217 6.643 1.00 97.19 188 PHE A N 1
ATOM 1429 C CA . PHE A 1 188 ? -3.338 -4.573 5.231 1.00 97.19 188 PHE A CA 1
ATOM 1430 C C . PHE A 1 188 ? -2.003 -4.409 4.502 1.00 97.19 188 PHE A C 1
ATOM 1432 O O . PHE A 1 188 ? -1.616 -5.328 3.782 1.00 97.19 188 PHE A O 1
ATOM 1439 N N . CYS A 1 189 ? -1.290 -3.293 4.694 1.00 97.31 189 CYS A N 1
ATOM 1440 C CA . CYS A 1 189 ? 0.009 -3.066 4.057 1.00 97.31 189 CYS A CA 1
ATOM 1441 C C . CYS A 1 189 ? 1.000 -4.183 4.416 1.00 97.31 189 CYS A C 1
ATOM 1443 O O . CYS A 1 189 ? 1.580 -4.793 3.518 1.00 97.31 189 CYS A O 1
ATOM 1445 N N . LEU A 1 190 ? 1.119 -4.521 5.707 1.00 96.75 190 LEU A N 1
ATOM 1446 C CA . LEU A 1 190 ? 1.983 -5.614 6.168 1.00 96.75 190 LEU A CA 1
ATOM 1447 C C . LEU A 1 190 ? 1.545 -6.973 5.608 1.00 96.75 190 LEU A C 1
ATOM 1449 O O . LEU A 1 190 ? 2.363 -7.719 5.076 1.00 96.75 190 LEU A O 1
ATOM 1453 N N . SER A 1 191 ? 0.247 -7.277 5.671 1.00 96.00 191 SER A N 1
ATOM 1454 C CA . SER A 1 191 ? -0.309 -8.539 5.155 1.00 96.00 191 SER A CA 1
ATOM 1455 C C . SER A 1 191 ? -0.174 -8.668 3.634 1.00 96.00 191 SER A C 1
ATOM 1457 O O . SER A 1 191 ? -0.232 -9.769 3.094 1.00 96.00 191 SER A O 1
ATOM 1459 N N . SER A 1 192 ? -0.003 -7.543 2.937 1.00 95.12 192 SER A N 1
ATOM 1460 C CA . SER A 1 192 ? 0.147 -7.466 1.481 1.00 95.12 192 SER A CA 1
ATOM 1461 C C . SER A 1 192 ? 1.606 -7.399 1.025 1.00 95.12 192 SER A C 1
ATOM 1463 O O . SER A 1 192 ? 1.847 -7.124 -0.154 1.00 95.12 192 SER A O 1
ATOM 1465 N N . GLY A 1 193 ? 2.555 -7.657 1.932 1.00 94.38 193 GLY A N 1
ATOM 1466 C CA . GLY A 1 193 ? 3.976 -7.813 1.623 1.00 94.38 193 GLY A CA 1
ATOM 1467 C C . GLY A 1 193 ? 4.845 -6.585 1.879 1.00 94.38 193 GLY A C 1
ATOM 1468 O O . GLY A 1 193 ? 6.002 -6.612 1.473 1.00 94.38 193 GLY A O 1
ATOM 1469 N N . PHE A 1 194 ? 4.328 -5.538 2.537 1.00 95.62 194 PHE A N 1
ATOM 1470 C CA . PHE A 1 194 ? 5.162 -4.411 2.960 1.00 95.62 194 PHE A CA 1
ATOM 1471 C C . PHE A 1 194 ? 6.171 -4.849 4.027 1.00 95.62 194 PHE A C 1
ATOM 1473 O O . PHE A 1 194 ? 5.781 -5.360 5.080 1.00 95.62 194 PHE A O 1
ATOM 1480 N N . GLN A 1 195 ? 7.448 -4.600 3.772 1.00 94.25 195 GLN A N 1
ATOM 1481 C CA . GLN A 1 195 ? 8.572 -4.978 4.623 1.00 94.25 195 GLN A CA 1
ATOM 1482 C C . GLN A 1 195 ? 9.322 -3.751 5.151 1.00 94.25 195 GLN A C 1
ATOM 1484 O O . GLN A 1 195 ? 9.736 -3.730 6.316 1.00 94.25 195 GLN A O 1
ATOM 1489 N N . GLY A 1 196 ? 9.483 -2.707 4.332 1.00 91.75 196 GLY A N 1
ATOM 1490 C CA . GLY A 1 196 ? 10.229 -1.509 4.700 1.00 91.75 196 GLY A CA 1
ATOM 1491 C C . GLY A 1 196 ? 11.630 -1.830 5.236 1.00 91.75 196 GLY A C 1
ATOM 1492 O O . GLY A 1 196 ? 12.406 -2.550 4.617 1.00 91.75 196 GLY A O 1
ATOM 1493 N N . GLN A 1 197 ? 11.968 -1.295 6.415 1.00 91.19 197 GLN A N 1
ATOM 1494 C CA . GLN A 1 197 ? 13.292 -1.491 7.026 1.00 91.19 197 GLN A CA 1
ATOM 1495 C C . GLN A 1 197 ? 13.540 -2.904 7.588 1.00 91.19 197 GLN A C 1
ATOM 1497 O O . GLN A 1 197 ? 14.670 -3.204 7.960 1.00 91.19 197 GLN A O 1
ATOM 1502 N N . TYR A 1 198 ? 12.507 -3.745 7.692 1.00 93.44 198 TYR A N 1
ATOM 1503 C CA . TYR A 1 198 ? 12.589 -5.081 8.292 1.00 93.44 198 TYR A CA 1
ATOM 1504 C C . TYR A 1 198 ? 12.536 -6.202 7.244 1.00 93.44 198 TYR A C 1
ATOM 1506 O O . TYR A 1 198 ? 12.112 -7.310 7.555 1.00 93.44 198 TYR A O 1
ATOM 1514 N N . ALA A 1 199 ? 12.976 -5.940 6.008 1.00 90.12 199 ALA A N 1
ATOM 1515 C CA . ALA A 1 199 ? 13.045 -6.961 4.956 1.00 90.12 199 ALA A CA 1
ATOM 1516 C C . ALA A 1 199 ? 13.853 -8.207 5.373 1.00 90.12 199 ALA A C 1
ATOM 1518 O O . ALA A 1 199 ? 13.476 -9.328 5.043 1.00 90.12 199 ALA A O 1
ATOM 1519 N N . ASP A 1 200 ? 14.901 -8.021 6.183 1.00 92.62 200 ASP A N 1
ATOM 1520 C CA . ASP A 1 200 ? 15.743 -9.109 6.699 1.00 92.62 200 ASP A CA 1
ATOM 1521 C C . ASP A 1 200 ? 15.283 -9.665 8.068 1.00 92.62 200 ASP A C 1
ATOM 1523 O O . ASP A 1 200 ? 15.905 -10.584 8.601 1.00 92.62 200 ASP A O 1
ATOM 1527 N N . ASP A 1 201 ? 14.206 -9.131 8.659 1.00 94.00 201 ASP A N 1
ATOM 1528 C CA . ASP A 1 201 ? 13.701 -9.519 9.987 1.00 94.00 201 ASP A CA 1
ATOM 1529 C C . ASP A 1 201 ? 12.185 -9.778 9.965 1.00 94.00 201 ASP A C 1
ATOM 1531 O O . ASP A 1 201 ? 11.359 -9.007 10.469 1.00 94.00 201 ASP A O 1
ATOM 1535 N N . LEU A 1 202 ? 11.819 -10.922 9.383 1.00 93.25 202 LEU A N 1
ATOM 1536 C CA . LEU A 1 202 ? 10.425 -11.362 9.273 1.00 93.25 202 LEU A CA 1
ATOM 1537 C C . LEU A 1 202 ? 9.759 -11.592 10.640 1.00 93.25 202 LEU A C 1
ATOM 1539 O O . LEU A 1 202 ? 8.554 -11.395 10.775 1.00 93.25 202 LEU A O 1
ATOM 1543 N N . ALA A 1 203 ? 10.528 -11.953 11.672 1.00 94.81 203 ALA A N 1
ATOM 1544 C CA . ALA A 1 203 ? 9.990 -12.168 13.015 1.00 94.81 203 ALA A CA 1
ATOM 1545 C C . ALA A 1 203 ? 9.462 -10.859 13.626 1.00 94.81 203 ALA A C 1
ATOM 1547 O O . ALA A 1 203 ? 8.401 -10.840 14.261 1.00 94.81 203 ALA A O 1
ATOM 1548 N N . THR A 1 204 ? 10.169 -9.748 13.401 1.00 93.56 204 THR A N 1
ATOM 1549 C CA . THR A 1 204 ? 9.690 -8.423 13.811 1.00 93.56 204 THR A CA 1
ATOM 1550 C C . THR A 1 204 ? 8.437 -8.007 13.036 1.00 93.56 204 THR A C 1
ATOM 1552 O O . THR A 1 204 ? 7.503 -7.476 13.648 1.00 93.56 204 THR A O 1
ATOM 1555 N N . LEU A 1 205 ? 8.361 -8.293 11.730 1.00 94.00 205 LEU A N 1
ATOM 1556 C CA . LEU A 1 205 ? 7.154 -8.040 10.927 1.00 94.00 205 LEU A CA 1
ATOM 1557 C C . LEU A 1 205 ? 5.938 -8.809 11.461 1.00 94.00 205 LEU A C 1
ATOM 1559 O O . LEU A 1 205 ? 4.879 -8.209 11.670 1.00 94.00 205 LEU A O 1
ATOM 1563 N N . ASP A 1 206 ? 6.104 -10.099 11.757 1.00 94.69 206 ASP A N 1
ATOM 1564 C CA . ASP A 1 206 ? 5.047 -10.943 12.322 1.00 94.69 206 ASP A CA 1
ATOM 1565 C C . ASP A 1 206 ? 4.550 -10.399 13.666 1.00 94.69 206 ASP A C 1
ATOM 1567 O O . ASP A 1 206 ? 3.341 -10.340 13.915 1.00 94.69 206 ASP A O 1
ATOM 1571 N N . ARG A 1 207 ? 5.462 -9.924 14.524 1.00 95.69 207 ARG A N 1
ATOM 1572 C CA . ARG A 1 207 ? 5.095 -9.302 15.805 1.00 95.69 207 ARG A CA 1
ATOM 1573 C C . ARG A 1 207 ? 4.227 -8.058 15.602 1.00 95.69 207 ARG A C 1
ATOM 1575 O O . ARG A 1 207 ? 3.210 -7.899 16.281 1.00 95.69 207 ARG A O 1
ATOM 1582 N N . TYR A 1 208 ? 4.592 -7.188 14.659 1.00 95.88 208 TYR A N 1
ATOM 1583 C CA . TYR A 1 208 ? 3.790 -6.006 14.329 1.00 95.88 208 TYR A CA 1
ATOM 1584 C C . TYR A 1 208 ? 2.403 -6.376 13.795 1.00 95.88 208 TYR A C 1
ATOM 1586 O O . TYR A 1 208 ? 1.404 -5.796 14.234 1.00 95.88 208 TYR A O 1
ATOM 1594 N N . GLN A 1 209 ? 2.316 -7.371 12.910 1.00 94.81 209 GLN A N 1
ATOM 1595 C CA . GLN A 1 209 ? 1.035 -7.867 12.403 1.00 94.81 209 GLN A CA 1
ATOM 1596 C C . GLN A 1 209 ? 0.146 -8.411 13.527 1.00 94.81 209 GLN A C 1
ATOM 1598 O O . GLN A 1 209 ? -1.047 -8.100 13.573 1.00 94.81 209 GLN A O 1
ATOM 1603 N N . GLN A 1 210 ? 0.711 -9.188 14.456 1.00 94.69 210 GLN A N 1
ATOM 1604 C CA . GLN A 1 210 ? -0.023 -9.740 15.597 1.00 94.69 210 GLN A CA 1
ATOM 1605 C C . GLN A 1 210 ? -0.557 -8.642 16.524 1.00 94.69 210 GLN A C 1
ATOM 1607 O O . GLN A 1 210 ? -1.732 -8.681 16.896 1.00 94.69 210 GLN A O 1
ATOM 1612 N N . HIS A 1 211 ? 0.261 -7.638 16.854 1.00 93.06 211 HIS A N 1
ATOM 1613 C CA . HIS A 1 211 ? -0.166 -6.513 17.691 1.00 93.06 211 HIS A CA 1
ATOM 1614 C C . HIS A 1 211 ? -1.295 -5.701 17.042 1.00 93.06 211 HIS A C 1
ATOM 1616 O O . HIS A 1 211 ? -2.297 -5.402 17.697 1.00 93.06 211 HIS A O 1
ATOM 1622 N N . LEU A 1 212 ? -1.175 -5.390 15.747 1.00 93.19 212 LEU A N 1
ATOM 1623 C CA . LEU A 1 212 ? -2.225 -4.687 15.006 1.00 93.19 212 LEU A CA 1
ATOM 1624 C C . LEU A 1 212 ? -3.513 -5.514 14.939 1.00 93.19 212 LEU A C 1
ATOM 1626 O O . LEU A 1 212 ? -4.596 -4.993 15.199 1.00 93.19 212 LEU A O 1
ATOM 1630 N N . ARG A 1 213 ? -3.410 -6.820 14.668 1.00 92.50 213 ARG A N 1
ATOM 1631 C CA . ARG A 1 213 ? -4.566 -7.725 14.631 1.00 92.50 213 ARG A CA 1
ATOM 1632 C C . ARG A 1 213 ? -5.290 -7.786 15.974 1.00 92.50 213 ARG A C 1
ATOM 1634 O O . ARG A 1 213 ? -6.518 -7.739 15.996 1.00 92.50 213 ARG A O 1
ATOM 1641 N N . ALA A 1 214 ? -4.550 -7.865 17.080 1.00 90.75 214 ALA A N 1
ATOM 1642 C CA . ALA A 1 214 ? -5.128 -7.870 18.421 1.00 90.75 214 ALA A CA 1
ATOM 1643 C C . ALA A 1 214 ? -5.916 -6.580 18.708 1.00 90.75 214 ALA A C 1
ATOM 1645 O O . ALA A 1 214 ? -7.019 -6.645 19.249 1.00 90.75 214 ALA A O 1
ATOM 1646 N N . ARG A 1 215 ? -5.393 -5.423 18.275 1.00 88.19 215 ARG A N 1
ATOM 1647 C CA . ARG A 1 215 ? -6.072 -4.124 18.405 1.00 88.19 215 ARG A CA 1
ATOM 1648 C C . ARG A 1 215 ? -7.317 -3.990 17.524 1.00 88.19 215 ARG A C 1
ATOM 1650 O O . ARG A 1 215 ? -8.276 -3.370 17.957 1.00 88.19 215 ARG A O 1
ATOM 1657 N N . ILE A 1 216 ? -7.329 -4.563 16.318 1.00 86.44 216 ILE A N 1
ATOM 1658 C CA . ILE A 1 216 ? -8.501 -4.517 15.420 1.00 86.44 216 ILE A CA 1
ATOM 1659 C C . ILE A 1 216 ? -9.642 -5.400 15.944 1.00 86.44 216 ILE A C 1
ATOM 1661 O O . ILE A 1 216 ? -10.809 -5.025 15.849 1.00 86.44 216 ILE A O 1
ATOM 1665 N N . VAL A 1 217 ? -9.316 -6.589 16.465 1.00 78.25 217 VAL A N 1
ATOM 1666 C CA . VAL A 1 217 ? -10.319 -7.564 16.927 1.00 78.25 217 VAL A CA 1
ATOM 1667 C C . VAL A 1 217 ? -10.942 -7.157 18.254 1.00 78.25 217 VAL A C 1
ATOM 1669 O O . VAL A 1 217 ? -12.105 -7.477 18.465 1.00 78.25 217 VAL A O 1
ATOM 1672 N N . ALA A 1 218 ? -10.209 -6.474 19.136 1.00 61.84 218 ALA A N 1
ATOM 1673 C CA . ALA A 1 218 ? -10.759 -5.952 20.378 1.00 61.84 218 ALA A CA 1
ATOM 1674 C C . ALA A 1 218 ? -11.585 -4.685 20.086 1.00 61.84 218 ALA A C 1
ATOM 1676 O O . ALA A 1 218 ? -10.997 -3.627 19.859 1.00 61.84 218 ALA A O 1
ATOM 1677 N N . PRO A 1 219 ? -12.933 -4.726 20.114 1.00 53.41 219 PRO A N 1
ATOM 1678 C CA . PRO A 1 219 ? -13.699 -3.497 20.201 1.00 53.41 219 PRO A CA 1
ATOM 1679 C C . PRO A 1 219 ? -13.450 -2.991 21.619 1.00 53.41 219 PRO A C 1
ATOM 1681 O O . PRO A 1 219 ? -13.900 -3.606 22.587 1.00 53.41 219 PRO A O 1
ATOM 1684 N N . GLU A 1 220 ? -12.654 -1.939 21.763 1.00 54.62 220 GLU A N 1
ATOM 1685 C CA . GLU A 1 220 ? -12.363 -1.399 23.082 1.00 54.62 220 GLU A CA 1
ATOM 1686 C C . GLU A 1 220 ? -13.693 -0.963 23.725 1.00 54.62 220 GLU A C 1
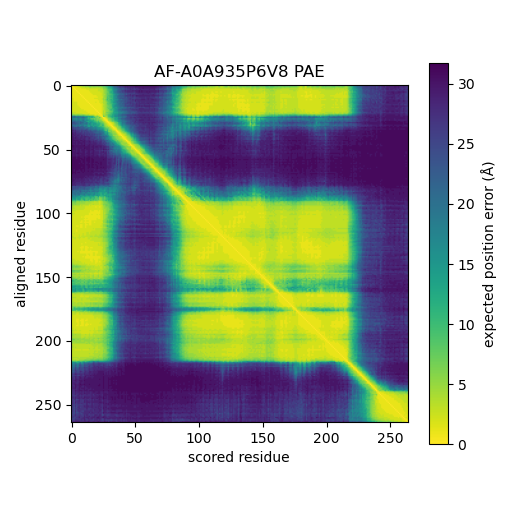ATOM 1688 O O . GLU A 1 220 ? -14.423 -0.158 23.131 1.00 54.62 220 GLU A O 1
ATOM 1693 N N . PRO A 1 221 ? -14.079 -1.509 24.897 1.00 48.47 221 PRO A N 1
ATOM 1694 C CA . PRO A 1 221 ? -15.177 -0.937 25.652 1.00 48.47 221 PRO A CA 1
ATOM 1695 C C . PRO A 1 221 ? -14.734 0.482 25.969 1.00 48.47 221 PRO A C 1
ATOM 1697 O O . PRO A 1 221 ? -13.701 0.652 26.609 1.00 48.47 221 PRO A O 1
ATOM 1700 N N . GLN A 1 222 ? -15.467 1.480 25.468 1.00 43.75 222 GLN A N 1
ATOM 1701 C CA . GLN A 1 222 ? -15.233 2.891 25.762 1.00 43.75 222 GLN A CA 1
ATOM 1702 C C . GLN A 1 222 ? -14.962 3.034 27.259 1.00 43.75 222 GLN A C 1
ATOM 1704 O O . GLN A 1 222 ? -15.887 3.022 28.074 1.00 43.75 222 GLN A O 1
ATOM 1709 N N . ARG A 1 223 ? -13.687 3.143 27.637 1.00 52.28 223 ARG A N 1
ATOM 1710 C CA . ARG A 1 223 ? -13.306 3.525 28.982 1.00 52.28 223 ARG A CA 1
ATOM 1711 C C . ARG A 1 223 ? -13.631 5.008 29.018 1.00 52.28 223 ARG A C 1
ATOM 1713 O O . ARG A 1 223 ? -12.838 5.842 28.593 1.00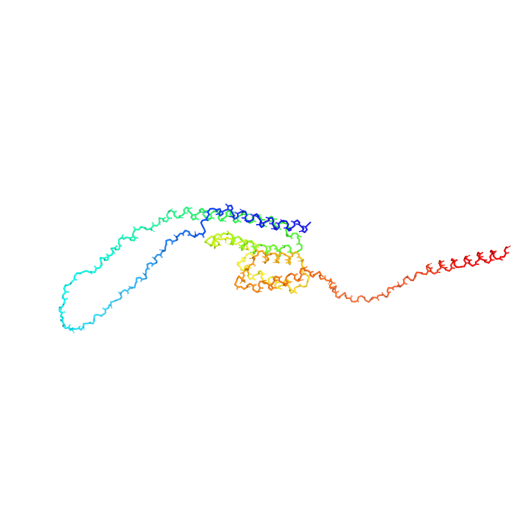 52.28 223 ARG A O 1
ATOM 1720 N N . GLN A 1 224 ? -14.879 5.309 29.378 1.00 43.03 224 GLN A N 1
ATOM 1721 C CA . GLN A 1 224 ? -15.330 6.666 29.624 1.00 43.03 224 GLN A CA 1
ATOM 1722 C C . GLN A 1 224 ? -14.276 7.305 30.527 1.00 43.03 224 GLN A C 1
ATOM 1724 O O . GLN A 1 224 ? -13.943 6.751 31.580 1.00 43.03 224 GLN A O 1
ATOM 1729 N N . ALA A 1 225 ? -13.696 8.419 30.072 1.00 50.44 225 ALA A N 1
ATOM 1730 C CA . ALA A 1 225 ? -12.865 9.260 30.919 1.00 50.44 225 ALA A CA 1
ATOM 1731 C C . ALA A 1 225 ? -13.600 9.455 32.256 1.00 50.44 225 ALA A C 1
ATOM 1733 O O . ALA A 1 225 ? -14.831 9.545 32.227 1.00 50.44 225 ALA A O 1
ATOM 1734 N N . PRO A 1 226 ? -12.905 9.502 33.409 1.00 47.00 226 PRO A N 1
ATOM 1735 C CA . PRO A 1 226 ? -13.574 9.799 34.661 1.00 47.00 226 PRO A CA 1
ATOM 1736 C C . PRO A 1 226 ? -14.272 11.145 34.486 1.00 47.00 226 PRO A C 1
ATOM 1738 O O . PRO A 1 226 ? -13.617 12.187 34.429 1.00 47.00 226 PRO A O 1
ATOM 1741 N N . GLU A 1 227 ? -15.597 11.119 34.324 1.00 50.66 227 GLU A N 1
ATOM 1742 C CA . GLU A 1 227 ? -16.393 12.330 34.380 1.00 50.66 227 GLU A CA 1
ATOM 1743 C C . GLU A 1 227 ? -16.030 12.996 35.710 1.00 50.66 227 GLU A C 1
ATOM 1745 O O . GLU A 1 227 ? -15.972 12.301 36.735 1.00 50.66 227 GLU A O 1
ATOM 1750 N N . PRO A 1 228 ? -15.738 14.311 35.737 1.00 49.12 228 PRO A N 1
ATOM 1751 C CA . PRO A 1 228 ? -15.612 15.006 37.005 1.00 49.12 228 PRO A CA 1
ATOM 1752 C C . PRO A 1 228 ? -16.884 14.686 37.772 1.00 49.12 228 PRO A C 1
ATOM 1754 O O . PRO A 1 228 ? -17.966 14.928 37.240 1.00 49.12 228 PRO A O 1
ATOM 1757 N N . GLN A 1 229 ? -16.739 14.066 38.949 1.00 45.59 229 GLN A N 1
ATOM 1758 C CA . GLN A 1 229 ? -17.836 13.632 39.805 1.00 45.59 229 GLN A CA 1
ATOM 1759 C C . GLN A 1 229 ? -18.819 14.792 39.974 1.00 45.59 229 GLN A C 1
ATOM 1761 O O . GLN A 1 229 ? -18.713 15.607 40.891 1.00 45.59 229 GLN A O 1
ATOM 1766 N N . ARG A 1 230 ? -19.810 14.867 39.082 1.00 46.53 230 ARG A N 1
ATOM 1767 C CA . ARG A 1 230 ? -21.066 15.528 39.357 1.00 46.53 230 ARG A CA 1
ATOM 1768 C C . ARG A 1 230 ? -21.620 14.677 40.465 1.00 46.53 230 ARG A C 1
ATOM 1770 O O . ARG A 1 230 ? -22.025 13.544 40.222 1.00 46.53 230 ARG A O 1
ATOM 1777 N N . GLN A 1 231 ? -21.519 15.207 41.681 1.00 45.16 231 GLN A N 1
ATOM 1778 C CA . GLN A 1 231 ? -22.248 14.730 42.839 1.00 45.16 231 GLN A CA 1
ATOM 1779 C C . GLN A 1 231 ? -23.607 14.270 42.337 1.00 45.16 231 GLN A C 1
ATOM 1781 O O . GLN A 1 231 ? -24.408 15.080 41.862 1.00 45.16 231 GLN A O 1
ATOM 1786 N N . ALA A 1 232 ? -23.789 12.952 42.319 1.00 46.16 232 ALA A N 1
ATOM 1787 C CA . ALA A 1 232 ? -25.039 12.353 41.942 1.00 46.16 232 ALA A CA 1
ATOM 1788 C C . ALA A 1 232 ? -26.052 12.918 42.933 1.00 46.16 232 ALA A C 1
ATOM 1790 O O . ALA A 1 232 ? -26.075 12.531 44.101 1.00 46.16 232 ALA A O 1
ATOM 1791 N N . SER A 1 233 ? -26.857 13.882 42.483 1.00 50.50 233 SER A N 1
ATOM 1792 C CA . SER A 1 233 ? -28.145 14.101 43.117 1.00 50.50 233 SER A CA 1
ATOM 1793 C C . SER A 1 233 ? -28.801 12.727 43.132 1.00 50.50 233 SER A C 1
ATOM 1795 O O . SER A 1 233 ? -28.857 12.105 42.064 1.00 50.50 233 SER A O 1
ATOM 1797 N N . PRO A 1 234 ? -29.206 12.200 44.302 1.00 46.09 234 PRO A N 1
ATOM 1798 C CA . PRO A 1 234 ? -29.856 10.908 44.350 1.00 46.09 234 PRO A CA 1
ATOM 1799 C C . PRO A 1 234 ? -31.023 10.989 43.381 1.00 46.09 234 PRO A C 1
ATOM 1801 O O . PRO A 1 234 ? -31.887 11.860 43.511 1.00 46.09 234 PRO A O 1
ATOM 1804 N N . ALA A 1 235 ? -30.979 10.142 42.351 1.00 50.94 235 ALA A N 1
ATOM 1805 C CA . ALA A 1 235 ? -32.082 9.981 41.434 1.00 50.94 235 ALA A CA 1
ATOM 1806 C C . ALA A 1 235 ? -33.308 9.753 42.311 1.00 50.94 235 ALA A C 1
ATOM 1808 O O . ALA A 1 235 ? -33.374 8.761 43.039 1.00 50.94 235 ALA A O 1
ATOM 1809 N N . ALA A 1 236 ? -34.223 10.723 42.318 1.00 54.44 236 ALA A N 1
ATOM 1810 C CA . ALA A 1 236 ? -35.489 10.572 42.993 1.00 54.44 236 ALA A CA 1
ATOM 1811 C C . ALA A 1 236 ? -36.101 9.294 42.426 1.00 54.44 236 ALA A C 1
ATOM 1813 O O . ALA A 1 236 ? -36.475 9.253 41.250 1.00 54.44 236 ALA A O 1
ATOM 1814 N N . LEU A 1 237 ? -36.146 8.235 43.240 1.00 51.12 237 LEU A N 1
ATOM 1815 C CA . LEU A 1 237 ? -36.975 7.085 42.949 1.00 51.12 237 LEU A CA 1
ATOM 1816 C C . LEU A 1 237 ? -38.384 7.652 42.797 1.00 51.12 237 LEU A C 1
ATOM 1818 O O . LEU A 1 237 ? -39.058 7.971 43.777 1.00 51.12 237 LEU A O 1
ATOM 1822 N N . ARG A 1 238 ? -38.830 7.819 41.552 1.00 52.91 238 ARG A N 1
ATOM 1823 C CA . ARG A 1 238 ? -40.244 7.968 41.234 1.00 52.91 238 ARG A CA 1
ATOM 1824 C C . ARG A 1 238 ? -40.875 6.623 41.565 1.00 52.91 238 ARG A C 1
ATOM 1826 O O . ARG A 1 238 ? -41.019 5.754 40.713 1.00 52.91 238 ARG A O 1
ATOM 1833 N N . HIS A 1 239 ? -41.161 6.438 42.849 1.00 60.88 239 HIS A N 1
ATOM 1834 C CA . HIS A 1 239 ? -41.909 5.307 43.354 1.00 60.88 239 HIS A CA 1
ATOM 1835 C C . HIS A 1 239 ? -43.252 5.271 42.612 1.00 60.88 239 HIS A C 1
ATOM 1837 O O . HIS A 1 239 ? -43.967 6.278 42.601 1.00 60.88 239 HIS A O 1
ATOM 1843 N N . PRO A 1 240 ? -43.612 4.149 41.973 1.00 67.38 240 PRO A N 1
ATOM 1844 C CA . PRO A 1 240 ? -44.840 4.039 41.204 1.00 67.38 240 PRO A CA 1
ATOM 1845 C C . PRO A 1 240 ? -46.025 3.815 42.156 1.00 67.38 240 PRO A C 1
ATOM 1847 O O . PRO A 1 240 ? -46.626 2.745 42.184 1.00 67.38 240 PRO A O 1
ATOM 1850 N N . ILE A 1 241 ? -46.362 4.823 42.971 1.00 76.44 241 ILE A N 1
ATOM 1851 C CA . ILE A 1 241 ? -47.492 4.794 43.923 1.00 76.44 241 ILE A CA 1
ATOM 1852 C C . ILE A 1 241 ? -48.808 4.469 43.197 1.00 76.44 241 ILE A C 1
ATOM 1854 O O . ILE A 1 241 ? -49.679 3.804 43.752 1.00 76.44 241 ILE A O 1
ATOM 1858 N N . SER A 1 242 ? -48.921 4.858 41.924 1.00 76.81 242 SER A N 1
ATOM 1859 C CA . SER A 1 242 ? -50.060 4.529 41.067 1.00 76.81 242 SER A CA 1
ATOM 1860 C C . SER A 1 242 ? -50.326 3.024 40.966 1.00 76.81 242 SER A C 1
ATOM 1862 O O . SER A 1 242 ? -51.487 2.628 41.002 1.00 76.81 242 SER A O 1
ATOM 1864 N N . TYR A 1 243 ? -49.292 2.176 40.919 1.00 81.38 243 TYR A N 1
ATOM 1865 C CA . TYR A 1 243 ? -49.475 0.721 40.860 1.00 81.38 243 TYR A CA 1
ATOM 1866 C C . TYR A 1 243 ? -50.091 0.164 42.150 1.00 81.38 243 TYR A C 1
ATOM 1868 O O . TYR A 1 243 ? -50.980 -0.683 42.090 1.00 81.38 243 TYR A O 1
ATOM 1876 N N . TYR A 1 244 ? -49.681 0.676 43.314 1.00 86.69 244 TYR A N 1
ATOM 1877 C CA . TYR A 1 244 ? -50.221 0.235 44.603 1.00 86.69 244 TYR A CA 1
ATOM 1878 C C . TYR A 1 244 ? -51.646 0.740 44.850 1.00 86.69 244 TYR A C 1
ATOM 1880 O O . TYR A 1 244 ? -52.468 -0.001 45.386 1.00 86.69 244 TYR A O 1
ATOM 1888 N N . LEU A 1 245 ? -51.973 1.961 44.413 1.00 89.06 245 LEU A N 1
ATOM 1889 C CA . LEU A 1 245 ? -53.337 2.491 44.508 1.00 89.06 245 LEU A CA 1
ATOM 1890 C C . LEU A 1 245 ? -54.317 1.715 43.622 1.00 89.06 245 LEU A C 1
ATOM 1892 O O . LEU A 1 245 ? -55.422 1.404 44.062 1.00 89.06 245 LEU A O 1
ATOM 1896 N N . VAL A 1 246 ? -53.903 1.356 42.402 1.00 89.50 246 VAL A N 1
ATOM 1897 C CA . VAL A 1 246 ? -54.719 0.530 41.501 1.00 89.50 246 VAL A CA 1
ATOM 1898 C C . VAL A 1 246 ? -54.919 -0.870 42.084 1.00 89.50 246 VAL A C 1
ATOM 1900 O O . VAL A 1 246 ? -56.050 -1.349 42.126 1.00 89.50 246 VAL A O 1
ATOM 1903 N N . ALA A 1 247 ? -53.862 -1.506 42.598 1.00 89.75 247 ALA A N 1
ATOM 1904 C CA . ALA A 1 247 ? -53.976 -2.820 43.230 1.00 89.75 247 ALA A CA 1
ATOM 1905 C C . ALA A 1 247 ? -54.928 -2.801 44.442 1.00 89.75 247 ALA A C 1
ATOM 1907 O O . ALA A 1 247 ? -55.778 -3.681 44.573 1.00 89.75 247 ALA A O 1
ATOM 1908 N N . LEU A 1 248 ? -54.841 -1.773 45.294 1.00 94.06 248 LEU A N 1
ATOM 1909 C CA . LEU A 1 248 ? -55.707 -1.631 46.466 1.00 94.06 248 LEU A CA 1
ATOM 1910 C C . LEU A 1 248 ? -57.173 -1.398 46.076 1.00 94.06 248 LEU A C 1
ATOM 1912 O O . LEU A 1 248 ? -58.065 -1.994 46.678 1.00 94.06 248 LEU A O 1
ATOM 1916 N N . ALA A 1 249 ? -57.425 -0.597 45.037 1.00 94.44 249 ALA A N 1
ATOM 1917 C CA . ALA A 1 249 ? -58.770 -0.385 44.510 1.00 94.44 249 ALA A CA 1
ATOM 1918 C C . ALA A 1 249 ? -59.392 -1.687 43.980 1.00 94.44 249 ALA A C 1
ATOM 1920 O O . ALA A 1 249 ? -60.549 -1.969 44.282 1.00 94.44 249 ALA A O 1
ATOM 1921 N N . VAL A 1 250 ? -58.622 -2.506 43.253 1.00 96.00 250 VAL A N 1
ATOM 1922 C CA . VAL A 1 250 ? -59.084 -3.807 42.736 1.00 96.00 250 VAL A CA 1
ATOM 1923 C C . VAL A 1 250 ? -59.447 -4.760 43.876 1.00 96.00 250 VAL A C 1
ATOM 1925 O O . VAL A 1 250 ? -60.521 -5.360 43.850 1.00 96.00 250 VAL A O 1
ATOM 1928 N N . VAL A 1 251 ? -58.592 -4.866 44.900 1.00 96.06 251 VAL A N 1
ATOM 1929 C CA . VAL A 1 251 ? -58.853 -5.722 46.070 1.00 96.06 251 VAL A CA 1
ATOM 1930 C C . VAL A 1 251 ? -60.094 -5.254 46.832 1.00 96.06 251 VAL A C 1
ATOM 1932 O O . VAL A 1 251 ? -60.937 -6.074 47.194 1.00 96.06 251 VAL A O 1
ATOM 1935 N N . PHE A 1 252 ? -60.248 -3.942 47.031 1.00 96.81 252 PHE A N 1
ATOM 1936 C CA . PHE A 1 252 ? -61.418 -3.377 47.701 1.00 96.81 252 PHE A CA 1
ATOM 1937 C C . PHE A 1 252 ? -62.713 -3.650 46.925 1.00 96.81 252 PHE A C 1
ATOM 1939 O O . PHE A 1 252 ? -63.696 -4.104 47.508 1.00 96.81 252 PHE A O 1
ATOM 1946 N N . PHE A 1 253 ? -62.709 -3.438 45.605 1.00 96.56 253 PHE A N 1
ATOM 1947 C CA . PHE A 1 253 ? -63.887 -3.676 44.767 1.00 96.56 253 PHE A CA 1
ATOM 1948 C C . PHE A 1 253 ? -64.290 -5.153 44.754 1.00 96.56 253 PHE A C 1
ATOM 1950 O O . PHE A 1 253 ? -65.474 -5.463 44.868 1.00 96.56 253 PHE A O 1
ATOM 1957 N N . ALA A 1 254 ? -63.314 -6.062 44.674 1.00 96.19 254 ALA A N 1
ATOM 1958 C CA . ALA A 1 254 ? -63.557 -7.499 44.749 1.00 96.19 254 ALA A CA 1
ATOM 1959 C C . ALA A 1 254 ? -64.164 -7.907 46.102 1.00 96.19 254 ALA A C 1
ATOM 1961 O O . ALA A 1 254 ? -65.111 -8.691 46.137 1.00 96.19 254 ALA A O 1
ATOM 1962 N N . ALA A 1 255 ? -63.670 -7.339 47.207 1.00 95.31 255 ALA A N 1
ATOM 1963 C CA . ALA A 1 255 ? -64.207 -7.604 48.539 1.00 95.31 255 ALA A CA 1
ATOM 1964 C C . ALA A 1 255 ? -65.658 -7.116 48.690 1.00 95.31 255 ALA A C 1
ATOM 1966 O O . ALA A 1 255 ? -66.487 -7.846 49.227 1.00 95.31 255 ALA A O 1
ATOM 1967 N N . VAL A 1 256 ? -65.986 -5.922 48.179 1.00 95.94 256 VAL A N 1
ATOM 1968 C CA . VAL A 1 256 ? -67.362 -5.390 48.195 1.00 95.94 256 VAL A CA 1
ATOM 1969 C C . VAL A 1 256 ? -68.299 -6.230 47.324 1.00 95.94 256 VAL A C 1
ATOM 1971 O O . VAL A 1 256 ? -69.418 -6.524 47.731 1.00 95.94 256 VAL A O 1
ATOM 1974 N N . LEU A 1 257 ? -67.852 -6.660 46.142 1.00 96.31 257 LEU A N 1
ATOM 1975 C CA . LEU A 1 257 ? -68.640 -7.542 45.275 1.00 96.31 257 LEU A CA 1
ATOM 1976 C C . LEU A 1 257 ? -68.947 -8.879 45.954 1.00 96.31 257 LEU A C 1
ATOM 1978 O O . LEU A 1 257 ? -70.087 -9.336 45.912 1.00 96.31 257 LEU A O 1
ATOM 1982 N N . LEU A 1 258 ? -67.952 -9.477 46.612 1.00 95.81 258 LEU A N 1
ATOM 1983 C CA . LEU A 1 258 ? -68.124 -10.731 47.344 1.00 95.81 258 LEU A CA 1
ATOM 1984 C C . LEU A 1 258 ? -69.069 -10.581 48.538 1.00 95.81 258 LEU A C 1
ATOM 1986 O O . LEU A 1 258 ? -69.899 -11.459 48.758 1.00 95.81 258 LEU A O 1
ATOM 1990 N N . THR A 1 259 ? -68.987 -9.481 49.292 1.00 94.56 259 THR A N 1
ATOM 1991 C CA . THR A 1 259 ? -69.895 -9.259 50.427 1.00 94.56 259 THR A CA 1
ATOM 1992 C C . THR A 1 259 ? -71.323 -8.981 49.979 1.00 94.56 259 THR A C 1
ATOM 1994 O O . THR A 1 259 ? -72.243 -9.519 50.584 1.00 94.56 259 THR A O 1
ATOM 1997 N N . VAL A 1 260 ? -71.531 -8.213 48.904 1.00 94.81 260 VAL A N 1
ATOM 1998 C CA . VAL A 1 260 ? -72.872 -7.987 48.334 1.00 94.81 260 VAL A CA 1
ATOM 1999 C C . VAL A 1 260 ? -73.465 -9.286 47.790 1.00 94.81 260 VAL A C 1
ATOM 2001 O O . VAL A 1 260 ? -74.636 -9.560 48.037 1.00 94.81 260 VAL A O 1
ATOM 2004 N N . TRP A 1 261 ? -72.667 -10.103 47.096 1.00 90.75 261 TRP A N 1
ATOM 2005 C CA . TRP A 1 261 ? -73.122 -11.390 46.564 1.00 90.75 261 TRP A CA 1
ATOM 2006 C C . TRP A 1 261 ? -73.437 -12.403 47.668 1.00 90.75 261 TRP A C 1
ATOM 2008 O O . TRP A 1 261 ? -74.396 -13.150 47.551 1.00 90.75 261 TRP A O 1
ATOM 2018 N N . SER A 1 262 ? -72.682 -12.387 48.770 1.00 90.12 262 SER A N 1
ATOM 2019 C CA . SER A 1 262 ? -72.951 -13.232 49.939 1.00 90.12 262 SER A CA 1
ATOM 2020 C C . SER A 1 262 ? -74.228 -12.852 50.700 1.00 90.12 262 SER A C 1
ATOM 2022 O O . SER A 1 262 ? -74.657 -13.626 51.553 1.00 90.12 262 SER A O 1
ATOM 2024 N N . ASN A 1 263 ? -74.781 -11.657 50.469 1.00 84.50 263 ASN A N 1
ATOM 2025 C CA . ASN A 1 263 ? -75.929 -11.122 51.205 1.00 84.50 263 ASN A CA 1
ATOM 2026 C C . ASN A 1 263 ? -77.247 -11.173 50.402 1.00 84.50 263 ASN A C 1
ATOM 2028 O O . ASN A 1 263 ? -78.255 -10.651 50.883 1.00 84.50 263 ASN A O 1
ATOM 2032 N N . GLN A 1 264 ? -77.235 -11.750 49.192 1.00 78.75 264 GLN A N 1
ATOM 2033 C CA . GLN A 1 264 ? -78.426 -12.101 48.403 1.00 78.75 264 GLN A C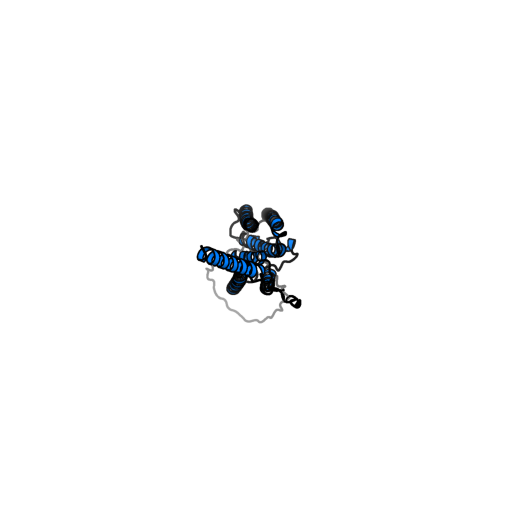A 1
ATOM 2034 C C . GLN A 1 264 ? -78.689 -13.604 48.470 1.00 78.75 264 GLN A C 1
ATOM 2036 O O . GLN A 1 264 ? -79.885 -13.969 48.470 1.00 78.75 264 GLN A O 1
#

Sequence (264 aa):
MRQDLWRAILGARGDVARLVAAAVGDYPSQPPARAATTRPAPRVASGPRLLRVNGGAALAADAAPGAPRLATAQDTARLWIDPAQLAPVASAEHDTMRRLHQDVHARVELLRGALTPEPGGEQAMLALVLYFDEYVMSLVPDFLATSWPLLQTRLTGRKTGGSDFFRLIDRLLETESQPALVLEVYFFCLSSGFQGQYADDLATLDRYQQHLRARIVAPEPQRQAPEPQRQASPAALRHPISYYLVALAVVFFAAVLLTVWSNQ

Foldseek 3Di:
DVVVLVCLLVVLLVQLLVLLCVLQVPPDLDDDPPPPPPPPDPPPPDDDDDDDDDDDDDDDDDDDDDDDPDPDPPVVPPDPDPVVVVVVVVVSLLVSLVVSLVSSLVSLVVSLVVQVVDQCSVLLSLLSLLLSLVSSLVSHRVVCSVVHDRPCCVVPVDDQSLVVLVVVLVVVLVDLDGDLSNLVSSLVSLVVPRQRPNPVPVVVSVVSNVSSVVSNPDPDPPPDDPDPPPPPPPPPPPPPVVVVVVVVVVVVVVVVVVVVVVVD